Protein AF-A0AAU5V3G5-F1 (afdb_monomer)

Sequence (183 aa):
MKELARAEGDLAIRRLILPWVHVAVAVTCASLSWVVPAEAVRPLAYAATLCLPLWGVAVSTRFGRSAWLHGLPEPAGSDGDHEDDEPEFTPGPTAHIWGMRFTFVVIGAIGAGMVALLPEAWIPWVLSALAVWALCEAIRQQRRLRRSRELCREAAGKPWHAEYLALMDERGRQLRDSQKSAP

Solvent-accessible surface area (backbone atoms only — not comparable to full-atom values): 10056 Å² total; per-residue (Å²): 107,70,70,51,32,48,25,50,33,55,59,67,44,48,82,74,56,55,48,65,57,54,26,50,52,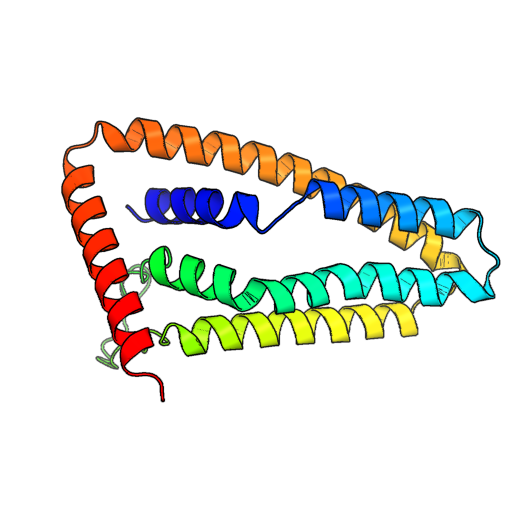31,43,49,48,19,57,44,39,76,73,51,59,77,85,50,38,60,62,47,50,44,51,60,44,38,50,58,23,54,50,45,44,74,46,16,63,63,50,12,50,43,49,52,68,32,51,68,77,75,70,86,79,86,75,77,94,72,95,66,93,64,80,78,80,72,70,51,58,66,51,42,19,51,50,48,31,51,51,23,52,51,53,24,52,52,42,44,52,52,58,72,74,49,58,74,90,49,47,41,58,51,35,42,52,50,20,53,48,39,45,52,48,38,53,51,49,52,53,50,56,51,51,26,52,50,52,50,59,61,40,71,79,39,85,66,41,62,59,51,50,53,53,50,51,51,49,52,47,54,56,54,51,59,58,72,70,55,132

pLDDT: mean 80.45, std 13.71, range [40.97, 94.44]

Structure (mmCIF, N/CA/C/O backbone):
data_AF-A0AAU5V3G5-F1
#
_entry.id   AF-A0AAU5V3G5-F1
#
loop_
_atom_site.group_PDB
_atom_site.id
_atom_site.type_symbol
_atom_site.label_atom_id
_atom_site.label_alt_id
_atom_site.label_comp_id
_atom_site.label_asym_id
_atom_site.label_entity_id
_atom_site.label_seq_id
_atom_site.pdbx_PDB_ins_code
_atom_site.Cartn_x
_atom_site.Cartn_y
_atom_site.Cartn_z
_atom_site.occupancy
_atom_site.B_iso_or_equiv
_atom_site.auth_seq_id
_atom_site.auth_comp_id
_atom_site.auth_asym_id
_atom_site.auth_atom_id
_atom_site.pdbx_PDB_model_num
ATOM 1 N N . MET A 1 1 ? 19.703 2.289 -13.201 1.00 74.44 1 MET A N 1
ATOM 2 C CA . MET A 1 1 ? 18.567 1.423 -13.599 1.00 74.44 1 MET A CA 1
ATOM 3 C C . MET A 1 1 ? 17.716 0.958 -12.413 1.00 74.44 1 MET A C 1
ATOM 5 O O . MET A 1 1 ? 16.529 1.246 -12.432 1.00 74.44 1 MET A O 1
ATOM 9 N N . LYS A 1 2 ? 18.275 0.342 -11.353 1.00 75.44 2 LYS A N 1
ATOM 10 C CA . LYS A 1 2 ? 17.507 -0.082 -10.152 1.00 75.44 2 LYS A CA 1
ATOM 11 C C . LYS A 1 2 ? 16.632 1.009 -9.526 1.00 75.44 2 LYS A C 1
ATOM 13 O O . LYS A 1 2 ? 15.460 0.782 -9.249 1.00 75.44 2 LYS A O 1
ATOM 18 N N . GLU A 1 3 ? 17.190 2.201 -9.336 1.00 77.31 3 GLU A N 1
ATOM 19 C CA . GLU A 1 3 ? 16.450 3.339 -8.774 1.00 77.31 3 GLU A CA 1
ATOM 20 C C . GLU A 1 3 ? 15.315 3.821 -9.684 1.00 77.31 3 GLU A C 1
ATOM 22 O O . GLU A 1 3 ? 14.274 4.232 -9.181 1.00 77.31 3 GLU A O 1
ATOM 27 N N . LEU A 1 4 ? 15.482 3.715 -11.009 1.00 82.38 4 LEU A N 1
ATOM 28 C CA . LEU A 1 4 ? 14.443 4.058 -11.981 1.00 82.38 4 LEU A CA 1
ATOM 29 C C . LEU A 1 4 ? 13.303 3.037 -11.945 1.00 82.38 4 LEU A C 1
ATOM 31 O O . LEU A 1 4 ? 12.150 3.438 -11.857 1.00 82.38 4 LEU A O 1
ATOM 35 N N . ALA A 1 5 ? 13.613 1.737 -11.917 1.00 79.75 5 ALA A N 1
ATOM 36 C CA . ALA A 1 5 ? 12.586 0.702 -11.800 1.00 79.75 5 ALA A CA 1
ATOM 37 C C . ALA A 1 5 ? 11.799 0.826 -10.489 1.00 79.75 5 ALA A C 1
ATOM 39 O O . ALA A 1 5 ? 10.574 0.760 -10.502 1.00 79.75 5 ALA A O 1
ATOM 40 N N . ARG A 1 6 ? 12.482 1.096 -9.365 1.00 78.94 6 ARG A N 1
ATOM 41 C CA . ARG A 1 6 ? 11.819 1.390 -8.082 1.00 78.94 6 ARG A CA 1
ATOM 42 C C . ARG A 1 6 ? 10.932 2.638 -8.183 1.00 78.94 6 ARG A C 1
ATOM 44 O O . ARG A 1 6 ? 9.788 2.606 -7.740 1.00 78.94 6 ARG A O 1
ATOM 51 N N . ALA A 1 7 ? 11.423 3.711 -8.805 1.00 82.31 7 ALA A N 1
ATOM 52 C CA . ALA A 1 7 ? 10.666 4.947 -8.992 1.00 82.31 7 ALA A CA 1
ATOM 53 C C . ALA A 1 7 ? 9.423 4.760 -9.881 1.00 82.31 7 ALA A C 1
ATOM 55 O O . ALA A 1 7 ? 8.349 5.259 -9.542 1.00 82.31 7 ALA A O 1
ATOM 56 N N . GLU A 1 8 ? 9.537 4.028 -10.989 1.00 83.25 8 GLU A N 1
ATOM 57 C CA . GLU A 1 8 ? 8.404 3.695 -11.854 1.00 83.25 8 GLU A CA 1
ATOM 58 C C . GLU A 1 8 ? 7.413 2.759 -11.164 1.00 83.25 8 GLU A C 1
ATOM 60 O O . GLU A 1 8 ? 6.208 2.989 -11.254 1.00 83.25 8 GLU A O 1
ATOM 65 N N . GLY A 1 9 ? 7.903 1.778 -10.401 1.00 80.94 9 GLY A N 1
ATOM 66 C CA . GLY A 1 9 ? 7.075 0.910 -9.566 1.00 80.94 9 GLY A CA 1
ATOM 67 C C . GLY A 1 9 ? 6.249 1.704 -8.551 1.00 80.94 9 GLY A C 1
ATOM 68 O O . GLY A 1 9 ? 5.032 1.528 -8.468 1.00 80.94 9 GLY A O 1
ATOM 69 N N . ASP A 1 10 ? 6.869 2.655 -7.848 1.00 81.62 10 ASP A N 1
ATOM 70 C CA . ASP A 1 10 ? 6.177 3.558 -6.919 1.00 81.62 10 ASP A CA 1
ATOM 71 C C . ASP A 1 10 ? 5.094 4.397 -7.623 1.00 81.62 10 ASP A C 1
ATOM 73 O O . ASP A 1 10 ? 4.005 4.629 -7.082 1.00 81.62 10 ASP A O 1
ATOM 77 N N . LEU A 1 11 ? 5.362 4.852 -8.852 1.00 82.56 11 LEU A N 1
ATOM 78 C CA . LEU A 1 11 ? 4.406 5.621 -9.651 1.00 82.56 11 LEU A CA 1
ATOM 79 C C . LEU A 1 11 ? 3.263 4.759 -10.200 1.00 82.56 11 LEU A C 1
ATOM 81 O O . LEU A 1 11 ? 2.119 5.227 -10.211 1.00 82.56 11 LEU A O 1
ATOM 85 N N . ALA A 1 12 ? 3.539 3.519 -10.603 1.00 81.81 12 ALA A N 1
ATOM 86 C CA . ALA A 1 12 ? 2.544 2.555 -11.069 1.00 81.81 12 ALA A CA 1
ATOM 87 C C . ALA A 1 12 ? 1.571 2.173 -9.942 1.00 81.81 12 ALA A C 1
ATOM 89 O O . ALA A 1 12 ? 0.352 2.121 -10.132 1.00 81.81 12 ALA A O 1
ATOM 90 N N . ILE A 1 13 ? 2.101 2.003 -8.731 1.00 80.12 13 ILE A N 1
ATOM 91 C CA . ILE A 1 13 ? 1.343 1.629 -7.536 1.00 80.12 13 ILE A CA 1
ATOM 92 C C . ILE A 1 13 ? 0.568 2.813 -6.935 1.00 80.12 13 ILE A C 1
ATOM 94 O O . ILE A 1 13 ? -0.418 2.612 -6.220 1.00 80.12 13 ILE A O 1
ATOM 98 N N . ARG A 1 14 ? 0.932 4.061 -7.256 1.00 79.94 14 ARG A N 1
ATOM 99 C CA . ARG A 1 14 ? 0.303 5.278 -6.707 1.00 79.94 14 ARG A CA 1
ATOM 100 C C . ARG A 1 14 ? -1.226 5.294 -6.790 1.00 79.94 14 ARG A C 1
ATOM 102 O O . ARG A 1 14 ? -1.870 5.893 -5.938 1.00 79.94 14 ARG A O 1
ATOM 109 N N . ARG A 1 15 ? -1.819 4.711 -7.838 1.00 68.38 15 ARG A N 1
ATOM 110 C CA . ARG A 1 15 ? -3.286 4.676 -8.008 1.00 68.38 15 ARG A CA 1
ATOM 111 C C . ARG A 1 15 ? -3.963 3.566 -7.195 1.00 68.38 15 ARG A C 1
ATOM 113 O O . ARG A 1 15 ? -5.180 3.580 -7.069 1.00 68.38 15 ARG A O 1
ATOM 120 N N . LEU A 1 16 ? -3.189 2.613 -6.679 1.00 68.06 16 LEU A N 1
ATOM 121 C CA . LEU A 1 16 ? -3.655 1.462 -5.901 1.00 68.06 16 LEU A CA 1
ATOM 122 C C . LEU A 1 16 ? -3.590 1.733 -4.398 1.00 68.06 16 LEU A C 1
ATOM 124 O O . LEU A 1 16 ? -4.488 1.337 -3.656 1.00 68.06 16 LEU A O 1
ATOM 128 N N . ILE A 1 17 ? -2.549 2.440 -3.954 1.00 68.19 17 ILE A N 1
ATOM 129 C CA . ILE A 1 17 ? -2.458 2.956 -2.589 1.00 68.19 17 ILE A CA 1
ATOM 130 C C . ILE A 1 17 ? -3.125 4.323 -2.592 1.00 68.19 17 ILE A C 1
ATOM 132 O O . ILE A 1 17 ? -2.518 5.285 -3.047 1.00 68.19 17 ILE A O 1
ATOM 136 N N . LEU A 1 18 ? -4.362 4.425 -2.102 1.00 76.44 18 LEU A N 1
ATOM 137 C CA . LEU A 1 18 ? -4.990 5.714 -1.810 1.00 76.44 18 LEU A CA 1
ATOM 138 C C . LEU A 1 18 ? -4.620 6.107 -0.372 1.00 76.44 18 LEU A C 1
ATOM 140 O O . LEU A 1 18 ? -5.375 5.801 0.549 1.00 76.44 18 LEU A O 1
ATOM 144 N N . PRO A 1 19 ? -3.472 6.764 -0.121 1.00 76.25 19 PRO A N 1
ATOM 145 C CA . PRO A 1 19 ? -2.961 6.940 1.239 1.00 76.25 19 PRO A CA 1
ATOM 146 C C . PRO A 1 19 ? -3.926 7.809 2.047 1.00 76.25 19 PRO A C 1
ATOM 148 O O . PRO A 1 19 ? -4.206 7.537 3.203 1.00 76.25 19 PRO A O 1
ATOM 151 N N . TRP A 1 20 ? -4.525 8.797 1.382 1.00 81.88 20 TRP A N 1
ATOM 152 C CA . TRP A 1 20 ? -5.506 9.711 1.953 1.00 81.88 20 TRP A CA 1
ATOM 153 C C . TRP A 1 20 ? -6.825 9.047 2.337 1.00 81.88 20 TRP A C 1
ATOM 155 O O . TRP A 1 20 ? -7.445 9.489 3.295 1.00 81.88 20 TRP A O 1
ATOM 165 N N . VAL A 1 21 ? -7.234 7.977 1.647 1.00 84.56 21 VAL A N 1
ATOM 166 C CA . VAL A 1 21 ? -8.408 7.198 2.068 1.00 84.56 21 VAL A CA 1
ATOM 167 C C . VAL A 1 21 ? -8.097 6.471 3.370 1.00 84.56 21 VAL A C 1
ATOM 169 O O . VAL A 1 21 ? -8.897 6.518 4.293 1.00 84.56 21 VAL A O 1
ATOM 172 N N . HIS A 1 22 ? -6.904 5.888 3.494 1.00 82.69 22 HIS A N 1
ATOM 173 C CA . HIS A 1 22 ? -6.481 5.245 4.739 1.00 82.69 22 HIS A CA 1
ATOM 174 C C . HIS A 1 22 ? -6.323 6.245 5.884 1.00 82.69 22 HIS A C 1
ATOM 176 O O . HIS A 1 22 ? -6.740 5.953 6.998 1.00 82.69 22 HIS A O 1
ATOM 182 N N . VAL A 1 23 ? -5.783 7.439 5.613 1.00 87.38 23 VAL A N 1
ATOM 183 C CA . VAL A 1 23 ? -5.741 8.532 6.595 1.00 87.38 23 VAL A CA 1
ATOM 184 C C . VAL A 1 23 ? -7.152 8.912 7.028 1.00 87.38 23 VAL A C 1
ATOM 186 O O . VAL A 1 23 ? -7.397 9.005 8.223 1.00 87.38 23 VAL A O 1
ATOM 189 N N . ALA A 1 24 ? -8.085 9.087 6.087 1.00 89.25 24 ALA A N 1
ATOM 190 C CA . ALA A 1 24 ? -9.470 9.408 6.413 1.00 89.25 24 ALA A CA 1
ATOM 191 C C . ALA A 1 24 ? -10.100 8.321 7.293 1.00 89.25 24 ALA A C 1
ATOM 193 O O . ALA A 1 24 ? -10.624 8.642 8.351 1.00 89.25 24 ALA A O 1
ATOM 194 N N . VAL A 1 25 ? -9.963 7.042 6.923 1.00 88.50 25 VAL A N 1
ATOM 195 C CA . VAL A 1 25 ? -10.458 5.910 7.725 1.00 88.50 25 VAL A CA 1
ATOM 196 C C . VAL A 1 25 ? -9.825 5.901 9.118 1.00 88.50 25 VAL A C 1
ATOM 198 O O . VAL A 1 25 ? -10.547 5.816 10.106 1.00 88.50 25 VAL A O 1
ATOM 201 N N . ALA A 1 26 ? -8.502 6.046 9.222 1.00 88.75 26 ALA A N 1
ATOM 202 C CA . ALA A 1 26 ? -7.800 6.034 10.503 1.00 88.75 26 ALA A CA 1
ATOM 203 C C . ALA A 1 26 ? -8.222 7.203 11.406 1.00 88.75 26 ALA A C 1
ATOM 205 O O . ALA A 1 26 ? -8.489 6.995 12.587 1.00 88.75 26 ALA A O 1
ATOM 206 N N . VAL A 1 27 ? -8.344 8.414 10.851 1.00 90.81 27 VAL A N 1
ATOM 207 C CA . VAL A 1 27 ? -8.823 9.598 11.578 1.00 90.81 27 VAL A CA 1
ATOM 208 C C . VAL A 1 27 ? -10.275 9.411 12.009 1.00 90.81 27 VAL A C 1
ATOM 210 O O . VAL A 1 27 ? -10.588 9.651 13.168 1.00 90.81 27 VAL A O 1
ATOM 213 N N . THR A 1 28 ? -11.156 8.928 11.130 1.00 92.44 28 THR A N 1
ATOM 214 C CA . THR A 1 28 ? -12.562 8.670 11.467 1.00 92.44 28 THR A CA 1
ATOM 215 C C . THR A 1 28 ? -12.692 7.621 12.570 1.00 92.44 28 THR A C 1
ATOM 217 O O . THR A 1 28 ? -13.422 7.849 13.531 1.00 92.44 28 THR A O 1
ATOM 220 N N . CYS A 1 29 ? -11.957 6.508 12.492 1.00 90.38 29 CYS A N 1
ATOM 221 C CA . CYS A 1 29 ? -11.937 5.494 13.547 1.00 90.38 29 CYS A CA 1
ATOM 222 C C . CYS A 1 29 ? -11.376 6.047 14.865 1.00 90.38 29 CYS A C 1
ATOM 224 O O . CYS A 1 29 ? -11.942 5.781 15.922 1.00 90.38 29 CYS A O 1
ATOM 226 N N . ALA A 1 30 ? -10.314 6.856 14.819 1.00 91.12 30 ALA A N 1
ATOM 227 C CA . ALA A 1 30 ? -9.778 7.511 16.007 1.00 91.12 30 ALA A CA 1
ATOM 228 C C . ALA A 1 30 ? -10.808 8.460 16.633 1.00 91.12 30 ALA A C 1
ATOM 230 O O . ALA A 1 30 ? -11.094 8.345 17.820 1.00 91.12 30 ALA A O 1
ATOM 231 N N . SER A 1 31 ? -11.436 9.341 15.852 1.00 92.81 31 SER A N 1
ATOM 232 C CA . SER A 1 31 ? -12.454 10.271 16.351 1.00 92.81 31 SER A CA 1
ATOM 233 C C . SER A 1 31 ? -13.666 9.546 16.934 1.00 92.81 31 SER A C 1
ATOM 235 O O . SER A 1 31 ? -14.114 9.889 18.024 1.00 92.81 31 SER A O 1
ATOM 237 N N . LEU A 1 32 ? -14.171 8.517 16.246 1.00 92.19 32 LEU A N 1
ATOM 238 C CA . LEU A 1 32 ? -15.315 7.740 16.722 1.00 92.19 32 LEU A CA 1
ATOM 239 C C . LEU A 1 32 ? -15.006 7.006 18.027 1.00 92.19 32 LEU A C 1
ATOM 241 O O . LEU A 1 32 ? -15.890 6.919 18.872 1.00 92.19 32 LEU A O 1
ATOM 245 N N . SER A 1 33 ? -13.768 6.550 18.240 1.00 91.69 33 SER A N 1
ATOM 246 C CA . SER A 1 33 ? -13.386 5.822 19.460 1.00 91.69 33 SER A CA 1
ATOM 247 C C . SER A 1 33 ? -13.552 6.623 20.759 1.00 91.69 33 SER A C 1
ATOM 249 O O . SER A 1 33 ? -13.655 6.024 21.825 1.00 91.69 33 SER A O 1
ATOM 251 N N . TRP A 1 34 ? -13.622 7.956 20.671 1.00 92.44 34 TRP A N 1
ATOM 252 C CA . TRP A 1 34 ? -13.876 8.849 21.807 1.00 92.44 34 TRP A CA 1
ATOM 253 C C . TRP A 1 34 ? -15.360 9.140 22.049 1.00 92.44 34 TRP A C 1
ATOM 255 O O . TRP A 1 34 ? -15.713 9.658 23.105 1.00 92.44 34 TRP A O 1
ATOM 265 N N . VAL A 1 35 ? -16.220 8.858 21.068 1.00 92.88 35 VAL A N 1
ATOM 266 C CA . VAL A 1 35 ? -17.647 9.220 21.090 1.00 92.88 35 VAL A CA 1
ATOM 267 C C . VAL A 1 35 ? -18.530 7.994 21.300 1.00 92.88 35 VAL A C 1
ATOM 269 O O . VAL A 1 35 ? -19.585 8.089 21.923 1.00 92.88 35 VAL A O 1
ATOM 272 N N . VAL A 1 36 ? -18.125 6.842 20.762 1.00 90.00 36 VAL A N 1
ATOM 273 C CA . VAL A 1 36 ? -18.913 5.611 20.848 1.00 90.00 36 VAL A CA 1
ATOM 274 C C . VAL A 1 36 ? -18.848 4.999 22.252 1.00 90.00 36 VAL A C 1
ATOM 276 O O . VAL A 1 36 ? -17.836 5.136 22.942 1.00 90.00 36 VAL A O 1
ATOM 279 N N . PRO A 1 37 ? -19.908 4.294 22.689 1.00 89.06 37 PRO A N 1
ATOM 280 C CA . PRO A 1 37 ? -19.890 3.559 23.950 1.00 89.06 37 PRO A CA 1
ATOM 281 C C . PRO A 1 37 ? -18.792 2.487 23.957 1.00 89.06 37 PRO A C 1
ATOM 283 O O . PRO A 1 37 ? -18.443 1.944 22.907 1.00 89.06 37 PRO A O 1
ATOM 286 N N . ALA A 1 38 ? -18.287 2.149 25.149 1.00 85.25 38 ALA A N 1
ATOM 287 C CA . ALA A 1 38 ? -17.158 1.229 25.342 1.00 85.25 38 ALA A CA 1
ATOM 288 C C . ALA A 1 38 ? -17.325 -0.111 24.597 1.00 85.25 38 ALA A C 1
ATOM 290 O O . ALA A 1 38 ? -16.391 -0.587 23.953 1.00 85.25 38 ALA A O 1
ATOM 291 N N . GLU A 1 39 ? -18.545 -0.654 24.577 1.00 88.81 39 GLU A N 1
ATOM 292 C CA . GLU A 1 39 ? -18.901 -1.907 23.895 1.00 88.81 39 GLU A CA 1
ATOM 293 C C . GLU A 1 39 ? -18.623 -1.878 22.379 1.00 88.81 39 GLU A C 1
ATOM 295 O O . GLU A 1 39 ? -18.313 -2.903 21.770 1.00 88.81 39 GLU A O 1
ATOM 300 N N . ALA A 1 40 ? -18.688 -0.697 21.757 1.00 88.88 40 ALA A N 1
ATOM 301 C CA . ALA A 1 40 ? -18.481 -0.504 20.323 1.00 88.88 40 ALA A CA 1
ATOM 302 C C . ALA A 1 40 ? -17.026 -0.155 19.950 1.00 88.88 40 ALA A C 1
ATOM 304 O O . ALA A 1 40 ? -16.662 -0.206 18.771 1.00 88.88 40 ALA A O 1
ATOM 305 N N . VAL A 1 41 ? -16.166 0.155 20.929 1.00 89.88 41 VAL A N 1
ATOM 306 C CA . VAL A 1 41 ? -14.777 0.591 20.696 1.00 89.88 41 VAL A CA 1
ATOM 307 C C . VAL A 1 41 ? -13.913 -0.542 20.127 1.00 89.88 41 VAL A C 1
ATOM 309 O O . VAL A 1 41 ? -13.107 -0.322 19.220 1.00 89.88 41 VAL A O 1
ATOM 312 N N . ARG A 1 42 ? -14.095 -1.779 20.603 1.00 89.88 42 ARG A N 1
ATOM 313 C CA . ARG A 1 42 ? -13.321 -2.937 20.123 1.00 89.88 42 ARG A CA 1
ATOM 314 C C . ARG A 1 42 ? -13.693 -3.366 18.690 1.00 89.88 42 ARG A C 1
ATOM 316 O O . ARG A 1 42 ? -12.774 -3.536 17.887 1.00 89.88 42 ARG A O 1
ATOM 323 N N . PRO A 1 43 ? -14.980 -3.481 18.302 1.00 90.62 43 PRO A N 1
ATOM 324 C CA . PRO A 1 43 ? -15.368 -3.665 16.899 1.00 90.62 43 PRO A CA 1
ATOM 325 C C . PRO A 1 43 ? -14.802 -2.589 15.965 1.00 90.62 43 PRO A C 1
ATOM 327 O O . PRO A 1 43 ? -14.324 -2.902 14.875 1.00 90.62 43 PRO A O 1
ATOM 330 N N . LEU A 1 44 ? -14.796 -1.329 16.408 1.00 88.62 44 LEU A N 1
ATOM 331 C CA . LEU A 1 44 ? -14.223 -0.218 15.650 1.00 88.62 44 LEU A CA 1
ATOM 332 C C . LEU A 1 44 ? -12.710 -0.384 15.441 1.00 88.62 44 LEU A C 1
ATOM 334 O O . LEU A 1 44 ? -12.209 -0.138 14.343 1.00 88.62 44 LEU A O 1
ATOM 338 N N . ALA A 1 45 ? -11.987 -0.851 16.462 1.00 89.19 45 ALA A N 1
ATOM 339 C CA . ALA A 1 45 ? -10.566 -1.161 16.350 1.00 89.19 45 ALA A CA 1
ATOM 340 C C . ALA A 1 45 ? -10.293 -2.306 15.363 1.00 89.19 45 ALA A C 1
ATOM 342 O O . ALA A 1 45 ? -9.372 -2.193 14.556 1.00 89.19 45 ALA A O 1
ATOM 343 N N . TYR A 1 46 ? -11.112 -3.363 15.356 1.00 90.19 46 TYR A N 1
ATOM 344 C CA . TYR A 1 46 ? -11.012 -4.424 14.345 1.00 90.19 46 TYR A CA 1
ATOM 345 C C . TYR A 1 46 ? -11.275 -3.907 12.931 1.00 90.19 46 TYR A C 1
ATOM 347 O O . TYR A 1 46 ? -10.548 -4.253 12.003 1.00 90.19 46 TYR A O 1
ATOM 355 N N . ALA A 1 47 ? -12.288 -3.058 12.753 1.00 87.69 47 ALA A N 1
ATOM 356 C CA . ALA A 1 47 ? -12.574 -2.460 11.454 1.00 87.69 47 ALA A CA 1
ATOM 357 C C . ALA A 1 47 ? -11.380 -1.630 10.951 1.00 87.69 47 ALA A C 1
ATOM 359 O O . ALA A 1 47 ? -10.978 -1.766 9.794 1.00 87.69 47 ALA A O 1
ATOM 360 N N . ALA A 1 48 ? -10.766 -0.833 11.831 1.00 85.44 48 ALA A N 1
ATOM 361 C CA . ALA A 1 48 ? -9.589 -0.034 11.504 1.00 85.44 48 ALA A CA 1
ATOM 362 C C . ALA A 1 48 ? -8.377 -0.900 11.114 1.00 85.44 48 ALA A C 1
ATOM 364 O O . ALA A 1 48 ? -7.695 -0.595 10.134 1.00 85.44 48 ALA A O 1
ATOM 365 N N . THR A 1 49 ? -8.113 -1.990 11.844 1.00 85.44 49 THR A N 1
ATOM 366 C CA . THR A 1 49 ? -6.943 -2.848 11.596 1.00 85.44 49 THR A CA 1
ATOM 367 C C . THR A 1 49 ? -7.118 -3.793 10.415 1.00 85.44 49 THR A C 1
ATOM 369 O O . THR A 1 49 ? -6.138 -4.065 9.726 1.00 85.44 49 THR A O 1
ATOM 372 N N . LEU A 1 50 ? -8.336 -4.266 10.133 1.00 86.62 50 LEU A N 1
ATOM 373 C CA . LEU A 1 50 ? -8.607 -5.201 9.036 1.00 86.62 50 LEU A CA 1
ATOM 374 C C . LEU A 1 50 ? -8.840 -4.512 7.688 1.00 86.62 50 LEU A C 1
ATOM 376 O O . LEU A 1 50 ? -8.599 -5.129 6.651 1.00 86.62 50 LEU A O 1
ATOM 380 N N . CYS A 1 51 ? -9.257 -3.242 7.670 1.00 85.19 51 CYS A N 1
ATOM 381 C CA . CYS A 1 51 ? -9.531 -2.514 6.426 1.00 85.19 51 CYS A CA 1
ATOM 382 C C . CYS A 1 51 ? -8.320 -2.505 5.470 1.00 85.19 51 CYS A C 1
ATOM 384 O O . CYS A 1 51 ? -8.457 -2.811 4.285 1.00 85.19 51 CYS A O 1
ATOM 386 N N . LEU A 1 52 ? -7.124 -2.230 6.001 1.00 81.31 52 LEU A N 1
ATOM 387 C CA . LEU A 1 52 ? -5.864 -2.181 5.248 1.00 81.31 52 LEU A CA 1
ATOM 388 C C . LEU A 1 52 ? -5.460 -3.548 4.649 1.00 81.31 52 LEU A C 1
ATOM 390 O O . LEU A 1 52 ? -5.269 -3.627 3.434 1.00 81.31 52 LEU A O 1
ATOM 394 N N . PRO A 1 53 ? -5.355 -4.630 5.446 1.00 84.25 53 PRO A N 1
ATOM 395 C CA . PRO A 1 53 ? -5.164 -5.993 4.959 1.00 84.25 53 PRO A CA 1
ATOM 396 C C . PRO A 1 53 ? -6.170 -6.417 3.893 1.00 84.25 53 PRO A C 1
ATOM 398 O O . PRO A 1 53 ? -5.773 -6.933 2.851 1.00 84.25 53 PRO A O 1
ATOM 401 N N . LEU A 1 54 ? -7.466 -6.181 4.121 1.00 85.94 54 LEU A N 1
ATOM 402 C CA . LEU A 1 54 ? -8.522 -6.589 3.194 1.00 85.94 54 LEU A CA 1
ATOM 403 C C . LEU A 1 54 ? -8.413 -5.847 1.861 1.00 85.94 54 LEU A C 1
ATOM 405 O O . LEU A 1 54 ? -8.504 -6.470 0.801 1.00 85.94 54 LEU A O 1
ATOM 409 N N . TRP A 1 55 ? -8.142 -4.539 1.901 1.00 84.94 55 TRP A N 1
ATOM 410 C CA . TRP A 1 55 ? -7.830 -3.776 0.696 1.00 84.94 55 TRP A CA 1
ATOM 411 C C . TRP A 1 55 ? -6.597 -4.347 -0.006 1.00 84.94 55 TRP A C 1
ATOM 413 O O . TRP A 1 55 ? -6.654 -4.643 -1.198 1.00 84.94 55 TRP A O 1
ATOM 423 N N . GLY A 1 56 ? -5.507 -4.576 0.733 1.00 81.62 56 GLY A N 1
ATOM 424 C CA . GLY A 1 56 ? -4.268 -5.158 0.218 1.00 81.62 56 GLY A CA 1
ATOM 425 C C . GLY A 1 56 ? -4.484 -6.498 -0.488 1.00 81.62 56 GLY A C 1
ATOM 426 O O . GLY A 1 56 ? -3.984 -6.699 -1.595 1.00 81.62 56 GLY A O 1
ATOM 427 N N . VAL A 1 57 ? -5.308 -7.381 0.082 1.00 83.56 57 VAL A N 1
ATOM 428 C CA . VAL A 1 57 ? -5.722 -8.640 -0.556 1.00 83.56 57 VAL A CA 1
ATOM 429 C C . VAL A 1 57 ? -6.511 -8.372 -1.840 1.00 83.56 57 VAL A C 1
ATOM 431 O O . VAL A 1 57 ? -6.206 -8.982 -2.868 1.00 83.56 57 VAL A O 1
ATOM 434 N N . ALA A 1 58 ? -7.465 -7.439 -1.833 1.00 84.31 58 ALA A N 1
ATOM 435 C CA . ALA A 1 58 ? -8.270 -7.110 -3.011 1.00 84.31 58 ALA A CA 1
ATOM 436 C C . ALA A 1 58 ? -7.427 -6.560 -4.177 1.00 84.31 58 ALA A C 1
ATOM 438 O O . ALA A 1 58 ? -7.655 -6.919 -5.334 1.00 84.31 58 ALA A O 1
ATOM 439 N N . VAL A 1 59 ? -6.410 -5.738 -3.891 1.00 84.12 59 VAL A N 1
ATOM 440 C CA . VAL A 1 59 ? -5.530 -5.152 -4.921 1.00 84.12 59 VAL A CA 1
ATOM 441 C C . VAL A 1 59 ? -4.220 -5.922 -5.150 1.00 84.12 59 VAL A C 1
ATOM 443 O O . VAL A 1 59 ? -3.431 -5.544 -6.021 1.00 84.12 59 VAL A O 1
ATOM 446 N N . SER A 1 60 ? -4.005 -7.036 -4.443 1.00 80.38 60 SER A N 1
ATOM 447 C CA . SER A 1 60 ? -2.792 -7.875 -4.492 1.00 80.38 60 SER A CA 1
ATOM 448 C C . SER A 1 60 ? -2.393 -8.333 -5.896 1.00 80.38 60 SER A C 1
ATOM 450 O O . SER A 1 60 ? -1.210 -8.425 -6.205 1.00 80.38 60 SER A O 1
ATOM 452 N N . THR A 1 61 ? -3.361 -8.577 -6.780 1.00 80.06 61 THR A N 1
ATOM 453 C CA . THR A 1 61 ? -3.108 -8.968 -8.176 1.00 80.06 61 THR A CA 1
ATOM 454 C C . THR A 1 61 ? -2.414 -7.858 -8.956 1.00 80.06 61 THR A C 1
ATOM 456 O O . THR A 1 61 ? -1.472 -8.112 -9.705 1.00 80.06 61 THR A O 1
ATOM 459 N N . ARG A 1 62 ? -2.851 -6.609 -8.765 1.00 79.25 62 ARG A N 1
ATOM 460 C CA . ARG A 1 62 ? -2.264 -5.433 -9.416 1.00 79.25 62 ARG A CA 1
ATOM 461 C C . ARG A 1 62 ? -0.900 -5.102 -8.819 1.00 79.25 62 ARG A C 1
ATOM 463 O O . ARG A 1 62 ? 0.027 -4.809 -9.569 1.00 79.25 62 ARG A O 1
ATOM 470 N N . PHE A 1 63 ? -0.762 -5.229 -7.500 1.00 78.00 63 PHE A N 1
ATOM 471 C CA . PHE A 1 63 ? 0.526 -5.103 -6.827 1.00 78.00 63 PHE A CA 1
ATOM 472 C C . PHE A 1 63 ? 1.532 -6.155 -7.290 1.00 78.00 63 PHE A C 1
ATOM 474 O O . PHE A 1 63 ? 2.638 -5.788 -7.658 1.00 78.00 63 PHE A O 1
ATOM 481 N N . GLY A 1 64 ? 1.157 -7.437 -7.325 1.00 75.88 64 GLY A N 1
ATOM 482 C CA . GLY A 1 64 ? 2.037 -8.538 -7.742 1.00 75.88 64 GLY A CA 1
ATOM 483 C C . GLY A 1 64 ? 2.547 -8.383 -9.159 1.00 75.88 64 GLY A C 1
ATOM 484 O O . GLY A 1 64 ? 3.736 -8.552 -9.402 1.00 75.88 64 GLY A O 1
ATOM 485 N N . ARG A 1 65 ? 1.681 -7.940 -10.074 1.00 78.31 65 ARG A N 1
ATOM 486 C CA . ARG A 1 65 ? 2.087 -7.601 -11.443 1.00 78.31 65 ARG A CA 1
ATOM 487 C C . ARG A 1 65 ? 3.094 -6.455 -11.474 1.00 78.31 65 ARG A C 1
ATOM 489 O O . ARG A 1 65 ? 4.109 -6.564 -12.149 1.00 78.31 65 ARG A O 1
ATOM 496 N N . SER A 1 66 ? 2.828 -5.376 -10.739 1.00 78.69 66 SER A N 1
ATOM 497 C CA . SER A 1 66 ? 3.734 -4.225 -10.680 1.00 78.69 66 SER A CA 1
ATOM 498 C C . SER A 1 66 ? 5.074 -4.580 -10.029 1.00 78.69 66 SER A C 1
ATOM 500 O O . SER A 1 66 ? 6.118 -4.159 -10.516 1.00 78.69 66 SER A O 1
ATOM 502 N N . ALA A 1 67 ? 5.052 -5.363 -8.951 1.00 76.94 67 ALA A N 1
ATOM 503 C CA . ALA A 1 67 ? 6.240 -5.815 -8.237 1.00 76.94 67 ALA A CA 1
ATOM 504 C C . ALA A 1 67 ? 7.094 -6.755 -9.092 1.00 76.94 67 ALA A C 1
ATOM 506 O O . ALA A 1 67 ? 8.309 -6.652 -9.055 1.00 76.94 67 ALA A O 1
ATOM 507 N N . TRP A 1 68 ? 6.477 -7.615 -9.903 1.00 76.94 68 TRP A N 1
ATOM 508 C CA . TRP A 1 68 ? 7.205 -8.477 -10.833 1.00 76.94 68 TRP A CA 1
ATOM 509 C C . TRP A 1 68 ? 7.807 -7.684 -12.005 1.00 76.94 68 TRP A C 1
ATOM 511 O O . TRP A 1 68 ? 8.970 -7.866 -12.347 1.00 76.94 68 TRP A O 1
ATOM 521 N N . LEU A 1 69 ? 7.054 -6.738 -12.583 1.00 77.50 69 LEU A N 1
ATOM 522 C CA . LEU A 1 69 ? 7.546 -5.899 -13.686 1.00 77.50 69 LEU A CA 1
ATOM 523 C C . LEU A 1 69 ? 8.743 -5.038 -13.260 1.00 77.50 69 LEU A C 1
ATOM 525 O O . LEU A 1 69 ? 9.768 -5.016 -13.941 1.00 77.50 69 LEU A O 1
ATOM 529 N N . HIS A 1 70 ? 8.616 -4.360 -12.119 1.00 75.06 70 HIS A N 1
ATOM 530 C CA . HIS A 1 70 ? 9.595 -3.386 -11.632 1.00 75.06 70 HIS A CA 1
ATOM 531 C C . HIS A 1 70 ? 10.577 -3.952 -10.594 1.00 75.06 70 HIS A C 1
ATOM 533 O O . HIS A 1 70 ? 11.511 -3.262 -10.183 1.00 75.06 70 HIS A O 1
ATOM 539 N N . GLY A 1 71 ? 10.398 -5.208 -10.184 1.00 67.31 71 GLY A N 1
A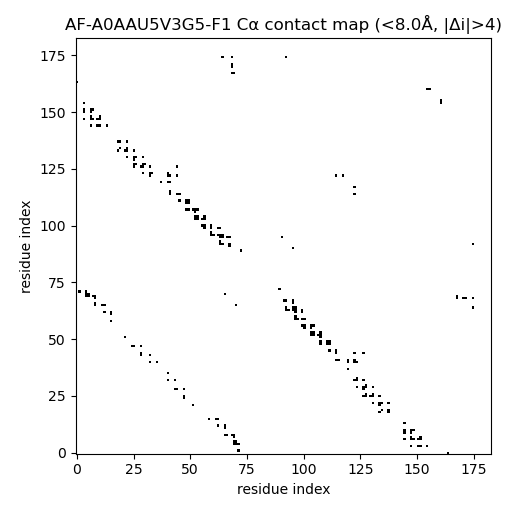TOM 540 C CA . GLY A 1 71 ? 11.369 -5.972 -9.413 1.00 67.31 71 GLY A CA 1
ATOM 541 C C . GLY A 1 71 ? 12.529 -6.337 -10.323 1.00 67.31 71 GLY A C 1
ATOM 542 O O . GLY A 1 71 ? 12.512 -7.358 -11.009 1.00 67.31 71 GLY A O 1
ATOM 543 N N . LEU A 1 72 ? 13.521 -5.458 -10.430 1.00 55.81 72 LEU A N 1
ATOM 544 C CA . LEU A 1 72 ? 14.793 -5.861 -11.017 1.00 55.81 72 LEU A CA 1
ATOM 545 C C . LEU A 1 72 ? 15.434 -6.873 -10.056 1.00 55.81 72 LEU A C 1
ATOM 547 O O . LEU A 1 72 ? 15.500 -6.553 -8.866 1.00 55.81 72 LEU A O 1
ATOM 551 N N . PRO A 1 73 ? 15.877 -8.054 -10.533 1.00 53.06 73 PRO A N 1
ATOM 552 C CA . PRO A 1 73 ? 16.683 -8.942 -9.715 1.00 53.06 73 PRO A CA 1
ATOM 553 C C . PRO A 1 73 ? 17.871 -8.133 -9.209 1.00 53.06 73 PRO A C 1
ATOM 555 O O . PRO A 1 73 ? 18.430 -7.282 -9.920 1.00 53.06 73 PRO A O 1
ATOM 558 N N . GLU A 1 74 ? 18.206 -8.322 -7.941 1.00 48.00 74 GLU A N 1
ATOM 559 C CA . GLU A 1 74 ? 19.527 -7.911 -7.513 1.00 48.00 74 GLU A CA 1
ATOM 560 C C . GLU A 1 74 ? 20.515 -8.728 -8.360 1.00 48.00 74 GLU A C 1
ATOM 562 O O . GLU A 1 74 ? 20.308 -9.919 -8.534 1.00 48.00 74 GLU A O 1
ATOM 567 N N . PRO A 1 75 ? 21.521 -8.111 -9.003 1.00 42.88 75 PRO A N 1
ATOM 568 C CA . PRO A 1 75 ? 22.618 -8.887 -9.524 1.00 42.88 75 PRO A CA 1
ATOM 569 C C . PRO A 1 75 ? 23.215 -9.600 -8.316 1.00 42.88 75 PRO A C 1
ATOM 571 O O . PRO A 1 75 ? 23.676 -8.936 -7.380 1.00 42.88 75 PRO A O 1
ATOM 574 N N . ALA A 1 76 ? 23.152 -10.928 -8.338 1.00 44.00 76 ALA A N 1
ATOM 575 C CA . ALA A 1 76 ? 24.029 -11.775 -7.558 1.00 44.00 76 ALA A CA 1
ATOM 576 C C . ALA A 1 76 ? 25.449 -11.192 -7.660 1.00 44.00 76 ALA A C 1
ATOM 578 O O . ALA A 1 76 ? 25.953 -10.959 -8.761 1.00 44.00 76 ALA A O 1
ATOM 579 N N . GLY A 1 77 ? 26.049 -10.850 -6.520 1.00 40.97 77 GLY A N 1
ATOM 580 C CA . GLY A 1 77 ? 27.414 -10.320 -6.481 1.00 40.97 77 GLY A CA 1
ATOM 581 C C . GLY A 1 77 ? 27.571 -8.871 -6.023 1.00 40.97 77 GLY A C 1
ATOM 582 O O . GLY A 1 77 ? 28.413 -8.158 -6.565 1.00 40.97 77 GLY A O 1
ATOM 583 N N . SER A 1 78 ? 26.8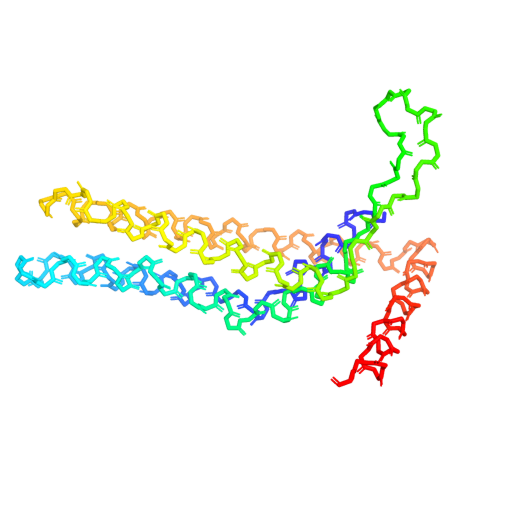18 -8.417 -5.016 1.00 41.91 78 SER A N 1
ATOM 584 C CA . SER A 1 78 ? 27.221 -7.218 -4.259 1.00 41.91 78 SER A CA 1
ATOM 585 C C . SER A 1 78 ? 27.708 -7.498 -2.841 1.00 41.91 78 SER A C 1
ATOM 587 O O . SER A 1 78 ? 28.163 -6.546 -2.226 1.00 41.91 78 SER A O 1
ATOM 589 N N . ASP A 1 79 ? 27.673 -8.737 -2.347 1.00 42.56 79 ASP A N 1
ATOM 590 C CA . ASP A 1 79 ? 28.345 -9.128 -1.103 1.00 42.56 79 ASP A CA 1
ATOM 591 C C . ASP A 1 79 ? 28.672 -10.635 -1.153 1.00 42.56 79 ASP A C 1
ATOM 593 O O . ASP A 1 79 ? 27.776 -11.456 -1.012 1.00 42.56 79 ASP A O 1
ATOM 597 N N . GLY A 1 80 ? 29.949 -10.964 -1.391 1.00 42.06 80 GLY A N 1
ATOM 598 C CA . GLY A 1 80 ? 30.628 -12.205 -0.974 1.00 42.06 80 GLY A CA 1
ATOM 599 C C . GLY A 1 80 ? 30.232 -13.550 -1.611 1.00 42.06 80 GLY A C 1
ATOM 600 O O . GLY A 1 80 ? 29.141 -14.051 -1.383 1.00 42.06 80 GLY A O 1
ATOM 601 N N . ASP A 1 81 ? 31.185 -14.163 -2.325 1.00 42.88 81 ASP A N 1
ATOM 602 C CA . ASP A 1 81 ? 31.442 -15.616 -2.426 1.00 42.88 81 ASP A CA 1
ATOM 603 C C . ASP A 1 81 ? 30.264 -16.585 -2.207 1.00 42.88 81 ASP A C 1
ATOM 605 O O . ASP A 1 81 ? 30.191 -17.280 -1.192 1.00 42.88 81 ASP A O 1
ATOM 609 N N . HIS A 1 82 ? 29.411 -16.742 -3.217 1.00 42.91 82 HIS A N 1
ATOM 610 C CA . HIS A 1 82 ? 28.643 -17.976 -3.380 1.00 42.91 82 HIS A CA 1
ATOM 611 C C . HIS A 1 82 ? 28.837 -18.505 -4.807 1.00 42.91 82 HIS A C 1
ATOM 613 O O . HIS A 1 82 ? 28.130 -18.118 -5.732 1.00 42.91 82 HIS A O 1
ATOM 619 N N . GLU A 1 83 ? 29.841 -19.376 -4.966 1.00 41.31 83 GLU A N 1
ATOM 620 C CA . GLU A 1 83 ? 30.109 -20.233 -6.138 1.00 41.31 83 GLU A CA 1
ATOM 621 C C . GLU A 1 83 ? 29.147 -21.440 -6.208 1.00 41.31 83 GLU A C 1
ATOM 623 O O . GLU A 1 83 ? 29.537 -22.536 -6.602 1.00 41.31 83 GLU A O 1
ATOM 628 N N . ASP A 1 84 ? 27.881 -21.257 -5.842 1.00 49.09 84 ASP A N 1
ATOM 629 C CA . ASP A 1 84 ? 26.846 -22.252 -6.109 1.00 49.09 84 ASP A CA 1
ATOM 630 C C . ASP A 1 84 ? 25.915 -21.672 -7.178 1.00 49.09 84 ASP A C 1
ATOM 632 O O . ASP A 1 84 ? 25.058 -20.833 -6.896 1.00 49.09 84 ASP A O 1
ATOM 636 N N . ASP A 1 85 ? 26.120 -22.115 -8.423 1.00 46.69 85 ASP A N 1
ATOM 637 C CA . ASP A 1 85 ? 25.244 -21.909 -9.586 1.00 46.69 85 ASP A CA 1
ATOM 638 C C . ASP A 1 85 ? 23.875 -22.603 -9.369 1.00 46.69 85 ASP A C 1
ATOM 640 O O . ASP A 1 85 ? 23.435 -23.445 -10.159 1.00 46.69 85 ASP A O 1
ATOM 644 N N . GLU A 1 86 ? 23.165 -22.286 -8.285 1.00 43.78 86 GLU A N 1
ATOM 645 C CA . GLU A 1 86 ? 21.735 -22.558 -8.218 1.00 43.78 86 GLU A CA 1
ATOM 646 C C . GLU A 1 86 ? 21.012 -21.493 -9.051 1.00 43.78 86 GLU A C 1
ATOM 648 O O . GLU A 1 86 ? 21.240 -20.294 -8.859 1.00 43.78 86 GLU A O 1
ATOM 653 N N . PRO A 1 87 ? 20.137 -21.883 -10.000 1.00 45.25 87 PRO A N 1
ATOM 654 C CA . PRO A 1 87 ? 19.365 -20.914 -10.755 1.00 45.25 87 PRO A CA 1
ATOM 655 C C . PRO A 1 87 ? 18.540 -20.099 -9.764 1.00 45.25 87 PRO A C 1
ATOM 657 O O . PRO A 1 87 ? 17.634 -20.636 -9.126 1.00 45.25 87 PRO A O 1
ATOM 660 N N . GLU A 1 88 ? 18.870 -18.812 -9.638 1.00 50.72 88 GLU A N 1
ATOM 661 C CA . GLU A 1 88 ? 18.186 -17.871 -8.760 1.00 50.72 88 GLU A CA 1
ATOM 662 C C . GLU A 1 88 ? 16.687 -17.948 -9.082 1.00 50.72 88 GLU A C 1
ATOM 664 O O . GLU A 1 88 ? 16.228 -17.503 -10.142 1.00 50.72 88 GLU A O 1
ATOM 669 N N . PHE A 1 89 ? 15.929 -18.635 -8.218 1.00 51.47 89 PHE A N 1
ATOM 670 C CA . PHE A 1 89 ? 14.517 -18.904 -8.447 1.00 51.47 89 PHE A CA 1
ATOM 671 C C . PHE A 1 89 ? 13.803 -17.564 -8.397 1.00 51.47 89 PHE A C 1
ATOM 673 O O . PHE A 1 89 ? 13.460 -17.067 -7.329 1.00 51.47 89 PHE A O 1
ATOM 680 N N . THR A 1 90 ? 13.603 -16.953 -9.561 1.00 55.78 90 THR A N 1
ATOM 681 C CA . THR A 1 90 ? 12.788 -15.755 -9.696 1.00 55.78 90 THR A CA 1
ATOM 682 C C . THR A 1 90 ? 11.337 -16.219 -9.648 1.00 55.78 90 THR A C 1
ATOM 684 O O . THR A 1 90 ? 10.854 -16.845 -10.598 1.00 55.78 90 THR A O 1
ATOM 687 N N . PRO A 1 91 ? 10.622 -15.995 -8.527 1.00 60.78 91 PRO A N 1
ATOM 688 C CA . PRO A 1 91 ? 9.271 -16.497 -8.402 1.00 60.78 91 PRO A CA 1
ATOM 689 C C . PRO A 1 91 ? 8.422 -15.906 -9.525 1.00 60.78 91 PRO A C 1
ATOM 691 O O . PRO A 1 91 ? 8.434 -14.699 -9.783 1.00 60.78 91 PRO A O 1
ATOM 694 N N . GLY A 1 92 ? 7.671 -16.771 -10.207 1.00 66.69 92 GLY A N 1
ATOM 695 C CA . GLY A 1 92 ? 6.756 -16.341 -11.255 1.00 66.69 92 GLY A CA 1
ATOM 696 C C . GLY A 1 92 ? 5.765 -15.279 -10.748 1.00 66.69 92 GLY A C 1
ATOM 697 O O . GLY A 1 92 ? 5.544 -15.129 -9.540 1.00 66.69 92 GLY A O 1
ATOM 698 N N . PRO A 1 93 ? 5.093 -14.553 -11.653 1.00 66.94 93 PRO A N 1
ATOM 699 C CA . PRO A 1 93 ? 4.165 -13.482 -11.283 1.00 66.94 93 PRO A CA 1
ATOM 700 C C . PRO A 1 93 ? 3.049 -13.964 -10.339 1.00 66.94 93 PRO A C 1
ATOM 702 O O . PRO A 1 93 ? 2.588 -13.216 -9.479 1.00 66.94 93 PRO A O 1
ATOM 705 N N . THR A 1 94 ? 2.645 -15.231 -10.446 1.00 69.81 94 THR A N 1
ATOM 706 C CA . THR A 1 94 ? 1.689 -15.890 -9.545 1.00 69.81 94 THR A CA 1
ATOM 707 C C . THR A 1 94 ? 2.218 -16.026 -8.118 1.00 69.81 94 THR A C 1
ATOM 709 O O . THR A 1 94 ? 1.485 -15.717 -7.179 1.00 69.81 94 THR A O 1
ATOM 712 N N . ALA A 1 95 ? 3.480 -16.413 -7.935 1.00 74.88 95 ALA A N 1
ATOM 713 C CA . ALA A 1 95 ? 4.109 -16.531 -6.622 1.00 74.88 95 ALA A CA 1
ATOM 714 C C . ALA A 1 95 ? 4.257 -15.162 -5.934 1.00 74.88 95 ALA A C 1
ATOM 716 O O . ALA A 1 95 ? 3.969 -15.051 -4.745 1.00 74.88 95 ALA A O 1
ATOM 717 N N . HIS A 1 96 ? 4.562 -14.088 -6.674 1.00 73.19 96 HIS A N 1
ATOM 718 C CA . HIS A 1 96 ? 4.551 -12.726 -6.118 1.00 73.19 96 HIS A CA 1
ATOM 719 C C . HIS A 1 96 ? 3.155 -12.256 -5.676 1.00 73.19 96 HIS A C 1
ATOM 721 O O . HIS A 1 96 ? 3.018 -11.599 -4.641 1.00 73.19 96 HIS A O 1
ATOM 727 N N . ILE A 1 97 ? 2.106 -12.588 -6.438 1.00 75.44 97 ILE A N 1
ATOM 728 C CA . ILE A 1 97 ? 0.718 -12.259 -6.071 1.00 75.44 97 ILE A CA 1
ATOM 729 C C . ILE A 1 97 ? 0.310 -13.016 -4.801 1.00 75.44 97 ILE A C 1
ATOM 731 O O . ILE A 1 97 ? -0.236 -12.412 -3.875 1.00 75.44 97 ILE A O 1
ATOM 735 N N . TRP A 1 98 ? 0.575 -14.324 -4.746 1.00 77.81 98 TRP A N 1
ATOM 736 C CA . TRP A 1 98 ? 0.256 -15.158 -3.586 1.00 77.81 98 TRP A CA 1
ATOM 737 C C . TRP A 1 98 ? 1.060 -14.767 -2.350 1.00 77.81 98 TRP A C 1
ATOM 739 O O . TRP A 1 98 ? 0.470 -14.630 -1.280 1.00 77.81 98 TRP A O 1
ATOM 749 N N . GLY A 1 99 ? 2.355 -14.489 -2.512 1.00 80.19 99 GLY A N 1
ATOM 750 C CA . GLY A 1 99 ? 3.210 -13.975 -1.446 1.00 80.19 99 GLY A CA 1
ATOM 751 C C . GLY A 1 99 ? 2.635 -12.698 -0.838 1.00 80.19 99 GLY A C 1
ATOM 752 O O . GLY A 1 99 ? 2.468 -12.618 0.373 1.00 80.19 99 GLY A O 1
ATOM 753 N N . MET A 1 100 ? 2.204 -11.735 -1.661 1.00 81.25 100 MET A N 1
ATOM 754 C CA . MET A 1 100 ? 1.586 -10.513 -1.137 1.00 81.25 100 MET A CA 1
ATOM 755 C C . MET A 1 100 ? 0.241 -10.739 -0.451 1.00 81.25 100 MET A C 1
ATOM 757 O O . MET A 1 100 ? -0.009 -10.136 0.591 1.00 81.25 100 MET A O 1
ATOM 761 N N . ARG A 1 101 ? -0.625 -11.606 -0.991 1.00 82.62 101 ARG A N 1
ATOM 762 C CA . ARG A 1 101 ? -1.884 -11.969 -0.317 1.00 82.62 101 ARG A CA 1
ATOM 763 C C . ARG A 1 101 ? -1.618 -12.550 1.060 1.00 82.62 101 ARG A C 1
ATOM 765 O O . ARG A 1 101 ? -2.242 -12.117 2.024 1.00 82.62 101 ARG A O 1
ATOM 772 N N . PHE A 1 102 ? -0.682 -13.491 1.140 1.00 86.06 102 PHE A N 1
ATOM 773 C CA . PHE A 1 102 ? -0.299 -14.123 2.390 1.00 86.06 102 PHE A CA 1
ATOM 774 C C . PHE A 1 102 ? 0.231 -13.091 3.387 1.00 86.06 102 PHE A C 1
ATOM 776 O O . PHE A 1 102 ? -0.249 -13.041 4.515 1.00 86.06 102 PHE A O 1
ATOM 783 N N . THR A 1 103 ? 1.114 -12.190 2.952 1.00 86.50 103 THR A N 1
ATOM 784 C CA . THR A 1 103 ? 1.620 -11.098 3.793 1.00 86.50 103 THR A CA 1
ATOM 785 C C . THR A 1 103 ? 0.493 -10.231 4.351 1.00 86.50 103 THR A C 1
ATOM 787 O O . THR A 1 103 ? 0.465 -9.973 5.551 1.00 86.50 103 THR A O 1
ATOM 790 N N . PHE A 1 104 ? -0.474 -9.812 3.526 1.00 86.06 104 PHE A N 1
ATOM 791 C CA . PHE A 1 104 ? -1.605 -9.021 4.020 1.00 86.06 104 PHE A CA 1
ATOM 792 C C . PHE A 1 104 ? -2.480 -9.804 5.002 1.00 86.06 104 PHE A C 1
ATOM 794 O O . PHE A 1 104 ? -2.861 -9.253 6.030 1.00 86.06 104 PHE A O 1
ATOM 801 N N . VAL A 1 105 ? -2.756 -11.084 4.735 1.00 86.81 105 VAL A N 1
ATOM 802 C CA . VAL A 1 105 ? -3.514 -11.950 5.653 1.00 86.81 105 VAL A CA 1
ATOM 803 C C . VAL A 1 105 ? -2.800 -12.081 6.998 1.00 86.81 105 VAL A C 1
ATOM 805 O O . VAL A 1 105 ? -3.431 -11.901 8.036 1.00 86.81 105 VAL A O 1
ATOM 808 N N . VAL A 1 106 ? -1.488 -12.323 6.992 1.00 90.06 106 VAL A N 1
ATOM 809 C CA . VAL A 1 106 ? -0.674 -12.426 8.211 1.00 90.06 106 VAL A CA 1
ATOM 810 C C . VAL A 1 106 ? -0.676 -11.110 8.985 1.00 90.06 106 VAL A C 1
ATOM 812 O O . VAL A 1 106 ? -0.938 -11.112 10.185 1.00 90.06 106 VAL A O 1
ATOM 815 N N . ILE A 1 107 ? -0.464 -9.975 8.312 1.00 88.19 107 ILE A N 1
ATOM 816 C CA . ILE A 1 107 ? -0.523 -8.649 8.947 1.00 88.19 107 ILE A CA 1
ATOM 817 C C . ILE A 1 107 ? -1.907 -8.406 9.563 1.00 88.19 107 ILE A C 1
ATOM 819 O O . ILE A 1 107 ? -1.996 -7.909 10.684 1.00 88.19 107 ILE A O 1
ATOM 823 N N . GLY A 1 108 ? -2.982 -8.782 8.866 1.00 88.69 108 GLY A N 1
ATOM 824 C CA . GLY A 1 108 ? -4.344 -8.667 9.384 1.00 88.69 108 GLY A CA 1
ATOM 825 C C . GLY A 1 108 ? -4.600 -9.549 10.602 1.00 88.69 108 GLY A C 1
ATOM 826 O O . GLY A 1 108 ? -5.174 -9.072 11.577 1.00 88.69 108 GLY A O 1
ATOM 827 N N . ALA A 1 109 ? -4.125 -10.795 10.588 1.00 90.31 109 ALA A N 1
ATOM 828 C CA . ALA A 1 109 ? -4.240 -11.712 11.718 1.00 90.31 109 ALA A CA 1
ATOM 829 C C . ALA A 1 109 ? -3.470 -11.205 12.947 1.00 90.31 109 ALA A C 1
ATOM 831 O O . ALA A 1 109 ? -4.014 -11.192 14.050 1.00 90.31 109 ALA A O 1
ATOM 832 N N . ILE A 1 110 ? -2.238 -10.720 12.756 1.00 92.06 110 ILE A N 1
ATOM 833 C CA . ILE A 1 110 ? -1.430 -10.118 13.825 1.00 92.06 110 ILE A CA 1
ATOM 834 C C . ILE A 1 110 ? -2.119 -8.860 14.366 1.00 92.06 110 ILE A C 1
ATOM 836 O O . ILE A 1 110 ? -2.255 -8.707 15.578 1.00 92.06 110 ILE A O 1
ATOM 840 N N . GLY A 1 111 ? -2.594 -7.977 13.483 1.00 88.56 111 GLY A N 1
ATOM 841 C CA . GLY A 1 111 ? -3.301 -6.756 13.868 1.00 88.56 111 GLY A CA 1
ATOM 842 C C . GLY A 1 111 ? -4.574 -7.039 14.668 1.00 88.56 111 GLY A C 1
ATOM 843 O O . GLY A 1 111 ? -4.803 -6.412 15.701 1.00 88.56 111 GLY A O 1
ATOM 844 N N . ALA A 1 112 ? -5.373 -8.021 14.244 1.00 89.88 112 ALA A N 1
ATOM 845 C CA . ALA A 1 112 ? -6.551 -8.466 14.983 1.00 89.88 112 ALA A CA 1
ATOM 846 C C . ALA A 1 112 ? -6.175 -9.085 16.340 1.00 89.88 112 ALA A C 1
ATOM 848 O O . ALA A 1 112 ? -6.786 -8.750 17.353 1.00 89.88 112 ALA A O 1
ATOM 849 N N . GLY A 1 113 ? -5.134 -9.922 16.389 1.00 92.31 113 GLY A N 1
ATOM 850 C CA . GLY A 1 113 ? -4.627 -10.493 17.638 1.00 92.31 113 GLY A CA 1
ATOM 851 C C . GLY A 1 113 ? -4.190 -9.422 18.640 1.00 92.31 113 GLY A C 1
ATOM 852 O O . GLY A 1 113 ? -4.554 -9.488 19.811 1.00 92.31 113 GLY A O 1
ATOM 853 N N . MET A 1 114 ? -3.493 -8.382 18.178 1.00 91.31 114 MET A N 1
ATOM 854 C CA . MET A 1 114 ? -3.105 -7.247 19.021 1.00 91.31 114 MET A CA 1
ATOM 855 C C . MET A 1 114 ? -4.319 -6.493 19.577 1.00 91.31 114 MET A C 1
ATOM 857 O O . MET A 1 114 ? -4.335 -6.156 20.756 1.00 91.31 114 MET A O 1
ATOM 861 N N . VAL A 1 115 ? -5.359 -6.266 18.764 1.00 91.25 115 VAL A N 1
ATOM 862 C CA . VAL A 1 115 ? -6.608 -5.625 19.220 1.00 91.25 115 VAL A CA 1
ATOM 863 C C . VAL A 1 115 ? -7.333 -6.475 20.267 1.00 91.25 115 VAL A C 1
ATOM 865 O O . VAL A 1 115 ? -7.885 -5.924 21.220 1.00 91.25 115 VAL A O 1
ATOM 868 N N . ALA A 1 116 ? -7.314 -7.803 20.125 1.00 91.88 116 ALA A N 1
ATOM 869 C CA . ALA A 1 116 ? -7.925 -8.717 21.090 1.00 91.88 116 ALA A CA 1
ATOM 870 C C . ALA A 1 116 ? -7.267 -8.628 22.477 1.00 91.88 116 ALA A C 1
ATOM 872 O O . ALA A 1 116 ? -7.957 -8.700 23.491 1.00 91.88 116 ALA A O 1
ATOM 873 N N . LEU A 1 117 ? -5.945 -8.441 22.511 1.00 93.81 117 LEU A N 1
ATOM 874 C CA . LEU A 1 117 ? -5.153 -8.352 23.740 1.00 93.81 117 LEU A CA 1
ATOM 875 C C . LEU A 1 117 ? -5.108 -6.936 24.336 1.00 93.81 117 LEU A C 1
ATOM 877 O O . LEU A 1 117 ? -4.678 -6.766 25.477 1.00 93.81 117 LEU A O 1
ATOM 881 N N . LEU A 1 118 ? -5.534 -5.915 23.586 1.00 92.56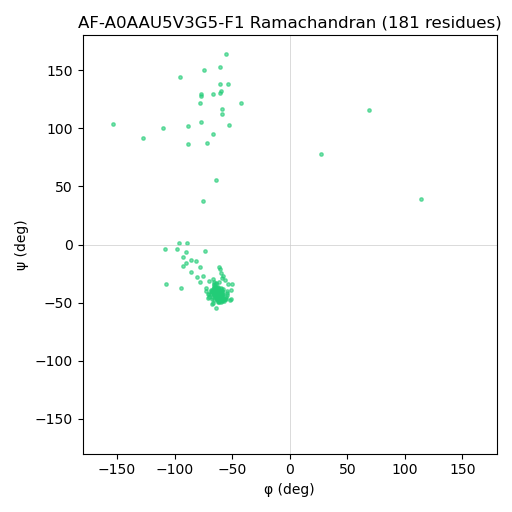 118 LEU A N 1
ATOM 882 C CA . LEU A 1 118 ? -5.442 -4.526 24.020 1.00 92.56 118 LEU A CA 1
ATO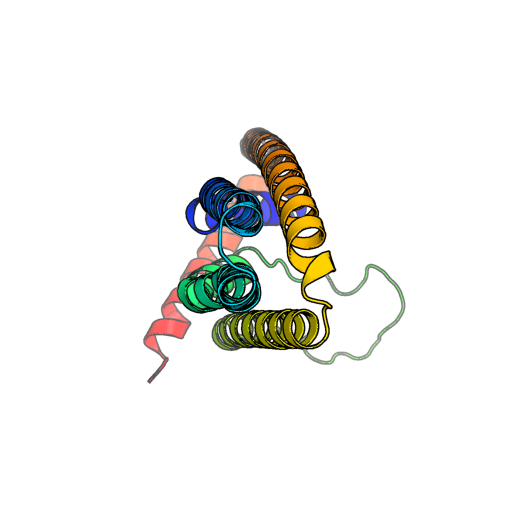M 883 C C . LEU A 1 118 ? -6.549 -4.186 25.043 1.00 92.56 118 LEU A C 1
ATOM 885 O O . LEU A 1 118 ? -7.736 -4.427 24.775 1.00 92.56 118 LEU A O 1
ATOM 889 N N . PRO A 1 119 ? -6.198 -3.582 26.198 1.00 93.19 119 PRO A N 1
ATOM 890 C CA . PRO A 1 119 ? -7.185 -3.069 27.140 1.00 93.19 119 PRO A CA 1
ATOM 891 C C . PRO A 1 119 ? -8.061 -1.996 26.488 1.00 93.19 119 PRO A C 1
ATOM 893 O O . PRO A 1 119 ? -7.556 -1.113 25.796 1.00 93.19 119 PRO A O 1
ATOM 896 N N . GLU A 1 120 ? -9.368 -2.022 26.747 1.00 90.12 120 GLU A N 1
ATOM 897 C CA . GLU A 1 120 ? -10.326 -1.130 26.071 1.00 90.12 120 GLU A CA 1
ATOM 898 C C . GLU A 1 120 ? -10.027 0.351 26.306 1.00 90.12 120 GLU A C 1
ATOM 900 O O . GLU A 1 120 ? -10.085 1.151 25.375 1.00 90.12 120 GLU A O 1
ATOM 905 N N . ALA A 1 121 ? -9.588 0.700 27.517 1.00 91.56 121 ALA A N 1
ATOM 906 C CA . ALA A 1 121 ? -9.183 2.059 27.870 1.00 91.56 121 ALA A CA 1
ATOM 907 C C . ALA A 1 121 ? -7.998 2.591 27.035 1.00 91.56 121 ALA A C 1
ATOM 909 O O . ALA A 1 121 ? -7.801 3.801 26.942 1.00 91.56 121 ALA A O 1
ATOM 910 N N . TRP A 1 122 ? -7.198 1.706 26.431 1.00 94.44 122 TRP A N 1
ATOM 911 C CA . TRP A 1 122 ? -6.028 2.072 25.628 1.00 94.44 122 TRP A CA 1
ATOM 912 C C . TRP A 1 122 ? -6.362 2.207 24.140 1.00 94.44 122 TRP A C 1
ATOM 914 O O . TRP A 1 122 ? -5.609 2.847 23.405 1.00 94.44 122 TRP A O 1
ATOM 924 N N . ILE A 1 123 ? -7.488 1.646 23.687 1.00 92.06 123 ILE A N 1
ATOM 925 C CA . ILE A 1 123 ? -7.869 1.635 22.270 1.00 92.06 123 ILE A CA 1
ATOM 926 C C . ILE A 1 123 ? -7.948 3.055 21.678 1.00 92.06 123 ILE A C 1
ATOM 928 O O . ILE A 1 123 ? -7.345 3.260 20.622 1.00 92.06 123 ILE A O 1
ATOM 932 N N . PRO A 1 124 ? -8.593 4.056 22.317 1.00 92.06 124 PRO A N 1
ATOM 933 C CA . PRO A 1 124 ? -8.687 5.396 21.733 1.00 92.06 124 PRO A CA 1
ATOM 934 C C . PRO A 1 124 ? -7.321 6.060 21.533 1.00 92.06 124 PRO A C 1
ATOM 936 O O . PRO A 1 124 ? -7.071 6.708 20.517 1.00 92.06 124 PRO A O 1
ATOM 939 N N . TRP A 1 125 ? -6.397 5.845 22.471 1.00 94.31 125 TRP A N 1
ATOM 940 C CA . TRP A 1 125 ? -5.030 6.357 22.387 1.00 94.31 125 TRP A CA 1
ATOM 941 C C . TRP A 1 125 ? -4.239 5.697 21.261 1.00 94.31 125 TRP A C 1
ATOM 943 O O . TRP A 1 125 ? -3.584 6.389 20.479 1.00 94.31 125 TRP A O 1
ATOM 953 N N . VAL A 1 126 ? -4.332 4.371 21.141 1.00 92.69 126 VAL A N 1
ATOM 954 C CA . VAL A 1 126 ? -3.656 3.618 20.079 1.00 92.69 126 VAL A CA 1
ATOM 955 C C . VAL A 1 126 ? -4.209 3.998 18.706 1.00 92.69 126 VAL A C 1
ATOM 957 O O . VAL A 1 126 ? -3.426 4.242 17.790 1.00 92.69 126 VAL A O 1
ATOM 960 N N . LEU A 1 127 ? -5.531 4.125 18.552 1.00 91.25 127 LEU A N 1
ATOM 961 C CA . LEU A 1 127 ? -6.140 4.554 17.289 1.00 91.25 127 LEU A CA 1
ATOM 962 C C . LEU A 1 127 ? -5.725 5.980 16.906 1.00 91.25 127 LEU A C 1
ATOM 964 O O . LEU A 1 127 ? -5.375 6.215 15.750 1.00 91.25 127 LEU A O 1
ATOM 968 N N . SER A 1 128 ? -5.677 6.912 17.862 1.00 93.31 128 SER A N 1
ATOM 969 C CA . SER A 1 128 ? -5.146 8.262 17.626 1.00 93.31 128 SER A CA 1
ATOM 970 C C . SER A 1 128 ? -3.681 8.236 17.179 1.00 93.31 128 SER A C 1
ATOM 972 O O . SER A 1 128 ? -3.317 8.914 16.216 1.00 93.31 128 SER A O 1
ATOM 974 N N . ALA A 1 129 ? -2.836 7.426 17.825 1.00 93.12 129 ALA A N 1
ATOM 975 C CA . ALA A 1 129 ? -1.435 7.274 17.437 1.00 93.12 129 ALA A CA 1
ATOM 976 C C . ALA A 1 129 ? -1.291 6.687 16.022 1.00 93.12 129 ALA A C 1
ATOM 978 O O . ALA A 1 129 ? -0.492 7.182 15.224 1.00 93.12 129 ALA A O 1
ATOM 979 N N . LEU A 1 130 ? -2.104 5.684 15.674 1.00 89.12 130 LEU A N 1
ATOM 980 C CA . LEU A 1 130 ? -2.148 5.101 14.332 1.00 89.12 130 LEU A CA 1
ATOM 981 C C . LEU A 1 130 ? -2.629 6.106 13.278 1.00 89.12 130 LEU A C 1
ATOM 983 O O . LEU A 1 130 ? -2.090 6.125 12.173 1.00 89.12 130 LEU A O 1
ATOM 987 N N . ALA A 1 131 ? -3.586 6.977 13.606 1.00 91.62 131 ALA A N 1
ATOM 988 C CA . ALA A 1 131 ? -4.035 8.039 12.708 1.00 91.62 131 ALA A CA 1
ATOM 989 C C . ALA A 1 131 ? -2.919 9.060 12.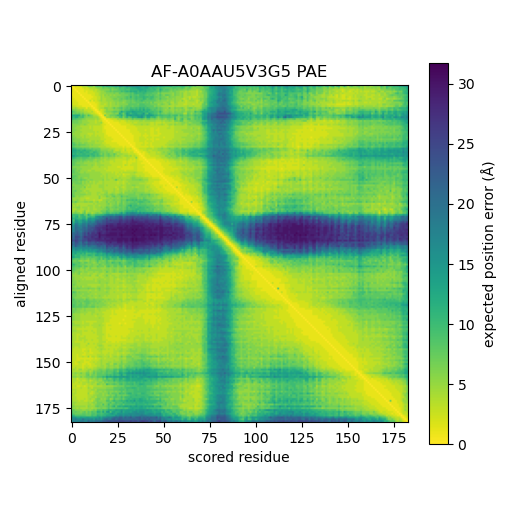423 1.00 91.62 131 ALA A C 1
ATOM 991 O O . ALA A 1 131 ? -2.693 9.426 11.266 1.00 91.62 131 ALA A O 1
ATOM 992 N N . VAL A 1 132 ? -2.165 9.466 13.452 1.00 94.00 132 VAL A N 1
ATOM 993 C CA . VAL A 1 132 ? -0.985 10.335 13.288 1.00 94.00 132 VAL A CA 1
ATOM 994 C C . VAL A 1 132 ? 0.092 9.637 12.457 1.00 94.00 132 VAL A C 1
ATOM 996 O O . VAL A 1 132 ? 0.653 10.240 11.540 1.00 94.00 132 VAL A O 1
ATOM 999 N N . TRP A 1 133 ? 0.357 8.356 12.721 1.00 91.75 133 TRP A N 1
ATOM 1000 C CA . TRP A 1 133 ? 1.298 7.564 11.932 1.00 91.75 133 TRP A CA 1
ATOM 1001 C C . TRP A 1 133 ? 0.889 7.494 10.457 1.00 91.75 133 TRP A C 1
ATOM 1003 O O . TRP A 1 133 ? 1.711 7.755 9.578 1.00 91.75 133 TRP A O 1
ATOM 1013 N N . ALA A 1 134 ? -0.384 7.203 10.174 1.00 88.50 134 ALA A N 1
ATOM 1014 C CA . ALA A 1 134 ? -0.920 7.145 8.818 1.00 88.50 134 ALA A CA 1
ATOM 1015 C C . ALA A 1 134 ? -0.764 8.486 8.088 1.00 88.50 134 ALA A C 1
ATOM 1017 O O . ALA A 1 134 ? -0.393 8.509 6.914 1.00 88.50 134 ALA A O 1
ATOM 1018 N N . LEU A 1 135 ? -0.989 9.608 8.781 1.00 92.50 135 LEU A N 1
ATOM 1019 C CA . LEU A 1 135 ? -0.768 10.944 8.228 1.00 92.50 135 LEU A CA 1
ATOM 1020 C C .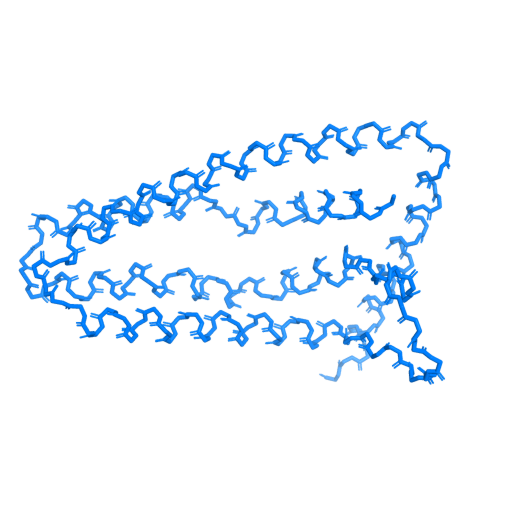 LEU A 1 135 ? 0.713 11.176 7.891 1.00 92.50 135 LEU A C 1
ATOM 1022 O O . LEU A 1 135 ? 1.039 11.625 6.790 1.00 92.50 135 LEU A O 1
ATOM 1026 N N . CYS A 1 136 ? 1.617 10.833 8.811 1.00 92.88 136 CYS A N 1
ATOM 1027 C CA . CYS A 1 136 ? 3.059 10.918 8.593 1.00 92.88 136 CYS A CA 1
ATOM 1028 C C . CYS A 1 136 ? 3.507 10.071 7.393 1.00 92.88 136 CYS A C 1
ATOM 1030 O O . CYS A 1 136 ? 4.275 10.554 6.556 1.00 92.88 136 CYS A O 1
ATOM 1032 N N . GLU A 1 137 ? 3.009 8.840 7.268 1.00 89.44 137 GLU A N 1
ATOM 1033 C CA . GLU A 1 137 ? 3.298 7.970 6.126 1.00 89.44 137 GLU A CA 1
ATOM 1034 C C . GLU A 1 137 ? 2.723 8.517 4.818 1.00 89.44 137 GLU A C 1
ATOM 1036 O O . GLU A 1 137 ? 3.436 8.558 3.816 1.00 89.44 137 GLU A O 1
ATOM 1041 N N . ALA A 1 138 ? 1.501 9.056 4.813 1.00 87.75 138 ALA A N 1
ATOM 1042 C CA . ALA A 1 138 ? 0.941 9.705 3.628 1.00 87.75 138 ALA A CA 1
ATOM 1043 C C . ALA A 1 138 ? 1.808 10.889 3.154 1.00 87.75 138 ALA A C 1
ATOM 1045 O O . ALA A 1 138 ? 2.053 11.045 1.952 1.00 87.75 138 ALA A O 1
ATOM 1046 N N . ILE A 1 139 ? 2.340 11.690 4.084 1.00 89.50 139 ILE A N 1
ATOM 1047 C CA . ILE A 1 139 ? 3.258 12.798 3.777 1.00 89.50 139 ILE A CA 1
ATOM 1048 C C . ILE A 1 139 ? 4.599 12.272 3.245 1.00 89.50 139 ILE A C 1
ATOM 1050 O O . ILE A 1 139 ? 5.100 12.766 2.228 1.00 89.50 139 ILE A O 1
ATOM 1054 N N . ARG A 1 140 ? 5.193 11.263 3.898 1.00 88.50 140 ARG A N 1
ATOM 1055 C CA . ARG A 1 140 ? 6.438 10.621 3.436 1.00 88.50 140 ARG A CA 1
ATOM 1056 C C . ARG A 1 140 ? 6.264 10.044 2.036 1.00 88.50 140 ARG A C 1
ATOM 1058 O O . ARG A 1 140 ? 7.112 10.276 1.173 1.00 88.50 140 ARG A O 1
ATOM 1065 N N . GLN A 1 141 ? 5.148 9.372 1.780 1.00 85.81 141 GLN A N 1
ATOM 1066 C CA . GLN A 1 141 ? 4.816 8.805 0.483 1.00 85.81 141 GLN A CA 1
ATOM 1067 C C . GLN A 1 141 ? 4.649 9.895 -0.581 1.00 85.81 141 GLN A C 1
ATOM 1069 O O . GLN A 1 141 ? 5.172 9.754 -1.683 1.00 85.81 141 GLN A O 1
ATOM 1074 N N . GLN A 1 142 ? 4.011 11.027 -0.265 1.00 87.44 142 GLN A N 1
ATOM 1075 C CA . GLN A 1 142 ? 3.950 12.162 -1.191 1.00 87.44 142 GLN A CA 1
ATOM 1076 C C . GLN A 1 142 ? 5.335 12.702 -1.559 1.00 87.44 142 GLN A C 1
ATOM 1078 O O . GLN A 1 142 ? 5.569 13.012 -2.729 1.00 87.44 142 GLN A O 1
ATOM 1083 N N . ARG A 1 143 ? 6.257 12.806 -0.593 1.00 88.56 143 ARG A N 1
ATOM 1084 C CA . ARG A 1 143 ? 7.641 13.233 -0.857 1.00 88.56 143 ARG A CA 1
ATOM 1085 C C . ARG A 1 143 ? 8.376 12.228 -1.742 1.00 88.56 143 ARG A C 1
ATOM 1087 O O . ARG A 1 143 ? 8.994 12.641 -2.720 1.00 88.56 143 ARG A O 1
ATOM 1094 N N . ARG A 1 144 ? 8.244 10.925 -1.459 1.00 86.50 144 ARG A N 1
ATOM 1095 C CA . ARG A 1 144 ? 8.800 9.854 -2.306 1.00 86.50 144 ARG A CA 1
ATOM 1096 C C . ARG A 1 144 ? 8.279 9.956 -3.735 1.00 86.50 144 ARG A C 1
ATOM 1098 O O . ARG A 1 144 ? 9.074 10.026 -4.656 1.00 86.50 144 ARG A O 1
ATOM 1105 N N . LEU A 1 145 ? 6.968 10.110 -3.919 1.00 86.62 145 LEU A N 1
ATOM 1106 C CA . LEU A 1 145 ? 6.360 10.250 -5.246 1.00 86.62 145 LEU A CA 1
ATOM 1107 C C . LEU A 1 145 ? 6.851 11.479 -6.022 1.00 86.62 145 LEU A C 1
ATOM 1109 O O . LEU A 1 145 ? 6.903 11.429 -7.249 1.00 86.62 145 LEU A O 1
ATOM 1113 N N . ARG A 1 146 ? 7.181 12.590 -5.349 1.00 88.62 146 ARG A N 1
ATOM 1114 C CA . ARG A 1 146 ? 7.802 13.753 -6.009 1.00 88.62 146 ARG A CA 1
ATOM 1115 C C . ARG A 1 146 ? 9.201 13.401 -6.509 1.00 88.62 146 ARG A C 1
ATOM 1117 O O . ARG A 1 146 ? 9.451 13.545 -7.702 1.00 88.62 146 ARG A O 1
ATOM 1124 N N . ARG A 1 147 ? 10.031 12.820 -5.639 1.00 89.69 147 ARG A N 1
ATOM 1125 C CA . ARG A 1 147 ? 11.384 12.363 -5.982 1.00 89.69 147 ARG A CA 1
ATOM 1126 C C . ARG A 1 147 ? 11.377 11.332 -7.113 1.00 89.69 147 ARG A C 1
ATOM 1128 O O . ARG A 1 147 ? 12.165 11.440 -8.041 1.00 89.69 147 ARG A O 1
ATOM 1135 N N . SER A 1 148 ? 10.449 10.375 -7.095 1.00 87.19 148 SER A N 1
ATOM 1136 C CA . SER A 1 148 ? 10.326 9.368 -8.155 1.00 87.19 148 SER A CA 1
ATOM 1137 C C . SER A 1 148 ? 9.999 9.997 -9.513 1.00 87.19 148 SER A C 1
ATOM 1139 O O . SER A 1 148 ? 10.531 9.564 -10.531 1.00 87.19 148 SER A O 1
ATOM 1141 N N . ARG A 1 149 ? 9.178 11.059 -9.557 1.00 89.31 149 ARG A N 1
ATOM 1142 C CA . ARG A 1 149 ? 8.913 11.794 -10.810 1.00 89.31 149 ARG A CA 1
ATOM 1143 C C . ARG A 1 149 ? 10.133 12.545 -11.317 1.00 89.31 149 ARG A C 1
ATOM 1145 O O . ARG A 1 149 ? 10.337 12.590 -12.524 1.00 89.31 149 ARG A O 1
ATOM 1152 N N . GLU A 1 150 ? 10.884 13.166 -10.417 1.00 91.12 150 GLU A N 1
ATOM 1153 C CA . GLU A 1 150 ? 12.126 13.865 -10.754 1.00 91.12 150 GLU A CA 1
ATOM 1154 C C . GLU A 1 150 ? 13.135 12.876 -11.346 1.00 91.12 150 GLU A C 1
ATOM 1156 O O . GLU A 1 150 ? 13.593 13.086 -12.464 1.00 91.12 150 GLU A O 1
ATOM 1161 N N . LEU A 1 151 ? 13.336 11.725 -10.694 1.00 87.44 151 LEU A N 1
ATOM 1162 C CA . LEU A 1 151 ? 14.200 10.650 -11.191 1.00 87.44 151 LEU A CA 1
ATOM 1163 C C . LEU A 1 151 ? 13.779 10.132 -12.573 1.00 87.44 151 LEU A C 1
ATOM 1165 O O . LEU A 1 151 ? 14.632 9.944 -13.437 1.00 87.44 151 LEU A O 1
ATOM 1169 N N . CYS A 1 152 ? 12.477 9.935 -12.815 1.00 86.69 152 CYS A N 1
ATOM 1170 C CA . CYS A 1 152 ? 11.993 9.507 -14.133 1.00 86.69 152 CYS A CA 1
ATOM 1171 C C . CYS A 1 152 ? 12.246 10.575 -15.211 1.00 86.69 152 CYS A C 1
ATOM 1173 O O . CYS A 1 152 ? 12.640 10.248 -16.328 1.00 86.69 152 CYS A O 1
ATOM 1175 N N . ARG A 1 153 ? 12.056 11.861 -14.884 1.00 89.06 153 ARG A N 1
ATOM 1176 C CA . ARG A 1 153 ? 12.328 12.971 -15.813 1.00 89.06 153 ARG A CA 1
ATOM 1177 C C . ARG A 1 153 ? 13.811 13.092 -16.142 1.00 89.06 153 ARG A C 1
ATOM 1179 O O . ARG A 1 153 ? 14.157 13.262 -17.304 1.00 89.06 153 ARG A O 1
ATOM 1186 N N . GLU A 1 154 ? 14.676 12.982 -15.139 1.00 88.50 154 GLU A N 1
ATOM 1187 C CA . GLU A 1 154 ? 16.128 13.015 -15.328 1.00 88.50 154 GLU A CA 1
ATOM 1188 C C . GLU A 1 154 ? 16.636 11.809 -16.120 1.00 88.50 154 GLU A C 1
ATOM 1190 O O . GLU A 1 154 ? 17.589 11.926 -16.890 1.00 88.50 154 GLU A O 1
ATOM 1195 N N . ALA A 1 155 ? 16.019 10.641 -15.935 1.00 85.38 155 ALA A N 1
ATOM 1196 C CA . ALA A 1 155 ? 16.400 9.431 -16.647 1.00 85.38 155 ALA A CA 1
ATOM 1197 C C . ALA A 1 155 ? 16.042 9.475 -18.138 1.00 85.38 155 ALA A C 1
ATOM 1199 O O . ALA A 1 155 ? 16.802 8.936 -18.936 1.00 85.38 155 ALA A O 1
ATOM 1200 N N . ALA A 1 156 ? 14.960 10.157 -18.526 1.00 85.94 156 ALA A N 1
ATOM 1201 C CA . ALA A 1 156 ? 14.511 10.235 -19.919 1.00 85.94 156 ALA A CA 1
ATOM 1202 C C . ALA A 1 156 ? 15.551 10.847 -20.881 1.00 85.94 156 ALA A C 1
ATOM 1204 O O . ALA A 1 156 ? 15.529 10.558 -22.073 1.00 85.94 156 ALA A O 1
ATOM 1205 N N . GLY A 1 157 ? 16.472 11.674 -20.372 1.00 84.62 157 GLY A N 1
ATOM 1206 C CA . GLY A 1 157 ? 17.560 12.267 -21.157 1.00 84.62 157 GLY A CA 1
ATOM 1207 C C . GLY A 1 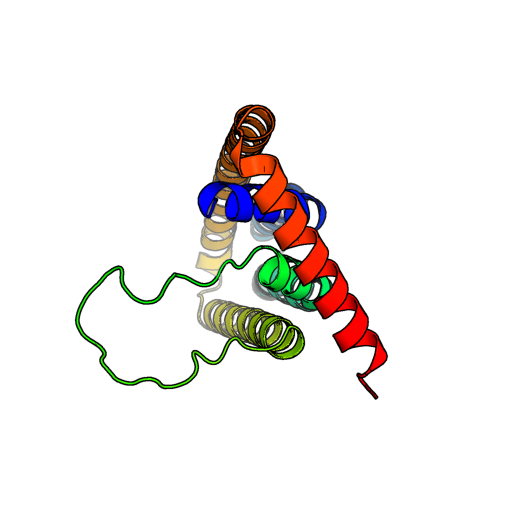157 ? 18.842 11.430 -21.221 1.00 84.62 157 GLY A C 1
ATOM 1208 O O . GLY A 1 157 ? 19.827 11.885 -21.797 1.00 84.62 157 GLY A O 1
ATOM 1209 N N . LYS A 1 158 ? 18.883 10.245 -20.597 1.00 88.44 158 LYS A N 1
ATOM 1210 C CA . LYS A 1 158 ? 20.110 9.443 -20.476 1.00 88.44 158 LYS A CA 1
ATOM 1211 C C . LYS A 1 158 ? 20.208 8.387 -21.586 1.00 88.44 158 LYS A C 1
ATOM 1213 O O . LYS A 1 158 ? 19.197 7.787 -21.943 1.00 88.44 158 LYS A O 1
ATOM 1218 N N . PRO A 1 159 ? 21.419 8.086 -22.093 1.00 84.50 159 PRO A N 1
ATOM 1219 C CA . PRO A 1 159 ? 21.605 7.174 -23.229 1.00 84.50 159 PRO A CA 1
ATOM 1220 C C . PRO A 1 159 ? 21.159 5.733 -22.931 1.00 84.50 159 PRO A C 1
ATOM 1222 O O . PRO A 1 159 ? 20.593 5.072 -23.793 1.00 84.50 159 PRO A O 1
ATOM 1225 N N . TRP A 1 160 ? 21.314 5.275 -21.686 1.00 83.88 160 TRP A N 1
ATOM 1226 C CA . TRP A 1 160 ? 20.879 3.946 -21.236 1.00 83.88 160 TRP A CA 1
ATOM 1227 C C . TRP A 1 160 ? 19.352 3.812 -21.065 1.00 83.88 160 TRP A C 1
ATOM 1229 O O . TRP A 1 160 ? 18.850 2.727 -20.778 1.00 83.88 160 TRP A O 1
ATOM 1239 N N . HIS A 1 161 ? 18.581 4.897 -21.212 1.00 85.50 161 HIS A N 1
ATOM 1240 C CA . HIS A 1 161 ? 17.126 4.864 -21.037 1.00 85.50 161 HIS A CA 1
ATOM 1241 C C . HIS A 1 161 ? 16.425 4.016 -22.108 1.00 85.50 161 HIS A C 1
ATOM 1243 O O . HIS A 1 161 ? 15.447 3.335 -21.812 1.00 85.50 161 HIS A O 1
ATOM 1249 N N . ALA A 1 162 ? 16.943 4.007 -23.340 1.00 85.12 162 ALA A N 1
ATOM 1250 C CA . ALA A 1 162 ? 16.398 3.182 -24.418 1.00 85.12 162 ALA A CA 1
ATOM 1251 C C . ALA A 1 162 ? 16.532 1.677 -24.117 1.00 85.12 162 ALA A C 1
ATOM 1253 O O . ALA A 1 162 ? 15.582 0.921 -24.311 1.00 85.12 162 ALA A O 1
ATOM 1254 N N . GLU A 1 163 ? 17.678 1.256 -23.576 1.00 85.81 163 GLU A N 1
ATOM 1255 C CA . GLU A 1 163 ? 17.921 -0.130 -23.150 1.00 85.81 163 GLU A CA 1
ATOM 1256 C C . GLU A 1 163 ? 16.985 -0.538 -22.005 1.00 85.81 163 GLU A C 1
ATOM 1258 O O . GLU A 1 163 ? 16.421 -1.632 -22.009 1.00 85.81 163 GLU A O 1
ATOM 1263 N N . TYR A 1 164 ? 16.755 0.373 -21.054 1.00 84.62 164 TYR A N 1
ATOM 1264 C CA . TYR A 1 164 ? 15.796 0.165 -19.972 1.00 84.62 164 TYR A CA 1
ATOM 1265 C C . TYR A 1 164 ? 14.365 -0.052 -20.493 1.00 84.62 164 TYR A C 1
ATOM 1267 O O . TYR A 1 164 ? 13.693 -0.990 -20.060 1.00 84.62 164 TYR A O 1
ATOM 1275 N N . LEU A 1 165 ? 13.905 0.771 -21.441 1.00 85.81 165 LEU A N 1
ATOM 1276 C CA . LEU A 1 165 ? 12.573 0.621 -22.037 1.00 85.81 165 LEU A CA 1
ATOM 1277 C C . LEU A 1 165 ? 12.423 -0.719 -22.766 1.00 85.81 165 LEU A C 1
ATOM 1279 O O . LEU A 1 165 ? 11.413 -1.397 -22.584 1.00 85.81 165 LEU A O 1
ATOM 1283 N N . ALA A 1 166 ? 13.441 -1.137 -23.524 1.00 86.44 166 ALA A N 1
ATOM 1284 C CA . ALA A 1 166 ? 13.434 -2.429 -24.209 1.00 86.44 166 ALA A CA 1
ATOM 1285 C C . ALA A 1 166 ? 13.314 -3.608 -23.223 1.00 86.44 166 ALA A C 1
ATOM 1287 O O . ALA A 1 166 ? 12.556 -4.549 -23.467 1.00 86.44 166 ALA A O 1
ATOM 1288 N N . LEU A 1 167 ? 14.005 -3.534 -22.080 1.00 85.12 167 LEU A N 1
ATOM 1289 C CA . LEU A 1 167 ? 13.922 -4.543 -21.022 1.00 85.12 167 LEU A CA 1
ATOM 1290 C C . LEU A 1 167 ? 12.528 -4.591 -20.373 1.00 85.12 167 LEU A C 1
ATOM 1292 O O . LEU A 1 167 ? 11.993 -5.676 -20.130 1.00 85.12 167 LEU A O 1
ATOM 1296 N N . MET A 1 168 ? 11.920 -3.433 -20.110 1.00 84.75 168 MET A N 1
ATOM 1297 C CA . MET A 1 168 ? 10.564 -3.355 -19.556 1.00 84.75 168 MET A CA 1
ATOM 1298 C C . MET A 1 168 ? 9.504 -3.879 -20.533 1.00 84.75 168 MET A C 1
ATOM 1300 O O . MET A 1 168 ? 8.577 -4.577 -20.111 1.00 84.75 168 MET A O 1
ATOM 1304 N N . ASP A 1 169 ? 9.655 -3.604 -21.830 1.00 87.06 169 ASP A N 1
ATOM 1305 C CA . ASP A 1 169 ? 8.775 -4.128 -22.876 1.00 87.06 169 ASP A CA 1
ATOM 1306 C C . ASP A 1 169 ? 8.835 -5.654 -22.962 1.00 87.06 169 ASP A C 1
ATOM 1308 O O . ASP A 1 169 ? 7.791 -6.308 -23.066 1.00 87.06 169 ASP A O 1
ATOM 1312 N N . GLU A 1 170 ? 10.036 -6.227 -22.875 1.00 86.00 170 GLU A N 1
ATOM 1313 C CA . GLU A 1 170 ? 10.242 -7.674 -22.901 1.00 86.00 170 GLU A CA 1
ATOM 1314 C C . GLU A 1 170 ? 9.586 -8.356 -21.695 1.00 86.00 170 GLU A C 1
ATOM 1316 O O . GLU A 1 170 ? 8.792 -9.286 -21.855 1.00 86.00 170 GLU A O 1
ATOM 1321 N N . ARG A 1 171 ? 9.779 -7.817 -20.485 1.00 80.94 171 ARG A N 1
ATOM 1322 C CA . ARG A 1 171 ? 9.050 -8.283 -19.292 1.00 80.94 171 ARG A CA 1
ATOM 1323 C C . ARG A 1 171 ? 7.540 -8.150 -19.459 1.00 80.94 171 ARG A C 1
ATOM 1325 O O . ARG A 1 171 ? 6.782 -9.045 -19.088 1.00 80.94 171 ARG A O 1
ATOM 1332 N N . GLY A 1 172 ? 7.080 -7.055 -20.059 1.00 82.75 172 GLY A N 1
ATOM 1333 C CA . GLY A 1 172 ? 5.672 -6.855 -20.383 1.00 82.75 172 GLY A CA 1
ATOM 1334 C C . GLY A 1 172 ? 5.104 -7.949 -21.295 1.00 82.75 172 GLY A C 1
ATOM 1335 O O . GLY A 1 172 ? 3.959 -8.365 -21.096 1.00 82.75 172 GLY A O 1
ATOM 1336 N N . ARG A 1 173 ? 5.880 -8.434 -22.275 1.00 85.62 173 ARG A N 1
ATOM 1337 C CA . ARG A 1 173 ? 5.498 -9.566 -23.140 1.00 85.62 173 ARG A CA 1
ATOM 1338 C C . ARG A 1 173 ? 5.435 -10.867 -22.349 1.00 85.62 173 ARG A C 1
ATOM 1340 O O . ARG A 1 173 ? 4.378 -11.488 -22.334 1.00 85.62 173 ARG A O 1
ATOM 1347 N N . GLN A 1 174 ? 6.487 -11.191 -21.600 1.00 83.62 174 GLN A N 1
ATOM 1348 C CA . GLN A 1 174 ? 6.548 -12.388 -20.753 1.00 83.62 174 GLN A CA 1
ATOM 1349 C C . GLN A 1 174 ? 5.368 -12.463 -19.769 1.00 83.62 174 GLN A C 1
ATOM 1351 O O . GLN A 1 174 ? 4.739 -13.512 -19.613 1.00 83.62 174 GLN A O 1
ATOM 1356 N N . LEU A 1 175 ? 4.984 -11.334 -19.159 1.00 79.69 175 LEU A N 1
ATOM 1357 C CA . LEU A 1 175 ? 3.815 -11.277 -18.282 1.00 79.69 175 LEU A CA 1
ATOM 1358 C C . LEU A 1 175 ? 2.510 -11.591 -19.029 1.00 79.69 175 LEU A C 1
ATOM 1360 O O . LEU A 1 175 ? 1.650 -12.280 -18.483 1.00 79.69 175 LEU A O 1
ATOM 1364 N N . ARG A 1 176 ? 2.335 -11.087 -20.256 1.00 83.44 176 ARG A N 1
ATOM 1365 C CA . ARG A 1 176 ? 1.140 -11.369 -21.071 1.00 83.44 176 ARG A CA 1
ATOM 1366 C C . ARG A 1 176 ? 1.092 -12.821 -21.524 1.00 83.44 176 ARG A C 1
ATOM 1368 O O . ARG A 1 176 ? 0.018 -13.412 -21.497 1.00 83.44 176 ARG A O 1
ATOM 1375 N N . ASP A 1 177 ? 2.228 -13.387 -21.904 1.00 82.81 177 ASP A N 1
ATOM 1376 C CA . ASP A 1 177 ? 2.293 -14.769 -22.369 1.00 82.81 177 ASP A CA 1
ATOM 1377 C C . ASP A 1 177 ? 2.044 -15.739 -21.213 1.00 82.81 177 ASP A C 1
ATOM 1379 O O . ASP A 1 177 ? 1.194 -16.614 -21.336 1.00 82.81 177 ASP A O 1
ATOM 1383 N N . SER A 1 178 ? 2.622 -15.489 -20.030 1.00 76.25 178 SER A N 1
ATOM 1384 C CA . SER A 1 178 ? 2.326 -16.280 -18.823 1.00 76.25 178 SER A CA 1
ATOM 1385 C C . SER A 1 178 ? 0.839 -16.275 -18.428 1.00 76.25 178 SER A C 1
ATOM 1387 O O . SER A 1 178 ? 0.358 -17.231 -17.826 1.00 76.25 178 SER A O 1
ATOM 1389 N N . GLN A 1 179 ? 0.088 -15.224 -18.784 1.00 73.75 179 GLN A N 1
ATOM 1390 C CA . GLN A 1 179 ? -1.358 -15.139 -18.542 1.00 73.75 179 GLN A CA 1
ATOM 1391 C C . GLN A 1 179 ? -2.196 -15.896 -19.571 1.00 73.75 179 GLN A C 1
ATOM 1393 O O . GLN A 1 179 ? -3.292 -16.326 -19.233 1.00 73.75 179 GLN A O 1
ATOM 1398 N N . LYS A 1 180 ? -1.713 -16.052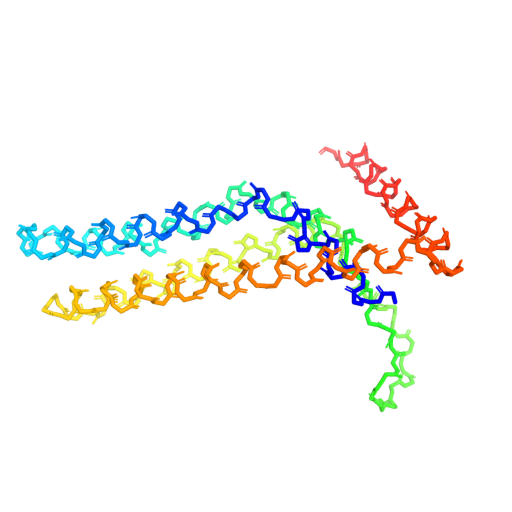 -20.808 1.00 74.88 180 LYS A N 1
ATOM 1399 C CA . LYS A 1 180 ? -2.402 -16.848 -21.836 1.00 74.88 180 LYS A CA 1
ATOM 1400 C C . LYS A 1 180 ? -2.245 -18.349 -21.599 1.00 74.88 180 LYS A C 1
ATOM 1402 O O . LYS A 1 180 ? -3.103 -19.112 -22.020 1.00 74.88 180 LYS A O 1
ATOM 1407 N N . SER A 1 181 ? -1.161 -18.751 -20.940 1.00 65.25 181 SER A N 1
ATOM 1408 C CA . SER A 1 181 ? -0.842 -20.153 -20.646 1.00 65.25 181 SER A CA 1
ATOM 1409 C C . SER A 1 181 ? -1.413 -20.654 -19.316 1.00 65.25 181 SER A C 1
ATOM 1411 O O . SER A 1 181 ? -1.256 -21.832 -19.004 1.00 65.25 181 SER A O 1
ATOM 1413 N N . ALA A 1 182 ? -2.013 -19.777 -18.504 1.00 59.78 182 ALA A N 1
ATOM 1414 C CA . ALA A 1 182 ? -2.634 -20.164 -17.242 1.00 59.78 182 ALA A CA 1
ATOM 1415 C C . ALA A 1 182 ? -4.016 -20.803 -17.520 1.00 59.78 182 ALA A C 1
ATOM 1417 O O . ALA A 1 182 ? -4.834 -20.142 -18.163 1.00 59.78 182 ALA A O 1
ATOM 1418 N N . PRO A 1 183 ? -4.252 -22.061 -17.096 1.00 48.12 183 PRO A N 1
ATOM 1419 C CA . PRO A 1 183 ? -5.494 -22.801 -17.344 1.00 48.12 183 PRO A CA 1
ATOM 1420 C C . PRO A 1 183 ? -6.712 -22.229 -16.607 1.00 48.12 183 PRO A C 1
ATOM 1422 O O . PRO A 1 183 ? -6.529 -21.572 -15.553 1.00 48.12 183 PRO A O 1
#

Secondary structure (DSSP, 8-state):
-HHHHHHHHHHHHTTT--HHHHHHHHHHHHHHHTTS-HHHHHHHHHHHHHHHHHHHHHHHHHHHHHHHHH-PPPPS-SSS------------HHHHHHHHHHHHHHHHHHHHHHHHHS-GGGHHHHHHHHHHHHHHHHHHHHHHHHHHHHHHHHHTTSTTHHHHHHHHHHHHHHHHHHHHS--

Foldseek 3Di:
DLLLLVLVLLVQCPVLCPLVVLLVLLVVLLVVLVVDPLVCNLVSQLCNQLVQLVSQLVCLLSNLLSCLLSVDDDPDDPDDDDPDPDPPCSDPSVVSSVVSNVVSVVSSVVSNVVSVPDDSVCSSVVSVVVSVVSVVVVVVSVVSNVVSVVVNVVLVPDPCSVVVVVSSVVSVVVNVVVVVPDD

Radius of gyration: 20.53 Å; Cα contacts (8 Å, |Δi|>4): 136; chains: 1; bounding box: 51×37×52 Å

Mean predicted aligned error: 8.5 Å

Nearest PDB structures (foldseek):
  5vox-assembly1_U  TM=2.415E-01  e=3.958E-01  Saccharomyces cerevisiae S288C
  7u8o-assembly1_j  TM=2.134E-01  e=2.262E+00  Sus scrofa
  7uzf-assembly1_k  TM=2.140E-01  e=3.853E+00  Rattus norvegicus